Protein AF-A0A0U5C8Z4-F1 (afdb_monomer)

Nearest PDB structures (foldseek):
  5cl2-assembly1_B  TM=2.512E-01  e=1.944E+00  Bacillus subtilis subsp. subtilis str. 168
  3sgi-assembly1_A  TM=3.631E-01  e=8.696E+00  Mycobacterium tuberculosis
  5nqx-assembly1_C  TM=2.405E-01  e=6.233E+00  Neisseria meningitidis MC58
  5nqx-assembly3_B  TM=2.436E-01  e=9.192E+00  Neisseria meningitidis MC58

Secondary structure (DSSP, 8-state):
--HHHHHHHHHHHHHHT-----S---THHHHHHHHHHHHHTTS-----------PPP-----------------------PPP------------------EEEEEE-SSS-EEEEEESSSBPPPEEE-TT-EEEEE---BTTTBSEEEEEESSTTHHHHT---EEEEEEEETTEEEEEEE-TT--TTTTS-EEEES-SS-EEETTSSPPSS---EEEETTS-EEEEE-

pLDDT: mean 72.41, std 28.43, range [24.95, 98.94]

InterPro domains:
  IPR006771 Secreted thaumatin-like protein cetA-like [PF04681] (91-229)

Mean predicted aligned error: 16.63 Å

Structure (mmCIF, N/CA/C/O backbone):
data_AF-A0A0U5C8Z4-F1
#
_entry.id   AF-A0A0U5C8Z4-F1
#
loop_
_atom_site.group_PDB
_atom_site.id
_atom_site.type_symbol
_atom_site.label_atom_id
_atom_site.label_alt_id
_atom_site.label_comp_id
_atom_site.label_asym_id
_atom_site.label_entity_id
_atom_site.label_seq_id
_atom_site.pdbx_PDB_ins_code
_atom_site.Cartn_x
_atom_site.Cartn_y
_atom_site.Cartn_z
_atom_site.occupancy
_atom_site.B_iso_or_equiv
_atom_site.auth_seq_id
_atom_site.auth_comp_id
_atom_site.auth_asym_id
_atom_site.auth_atom_id
_atom_site.pdbx_PDB_model_num
ATOM 1 N N . MET A 1 1 ? -9.227 -23.757 8.056 1.00 37.00 1 MET A N 1
ATOM 2 C CA . MET A 1 1 ? -8.055 -24.468 7.491 1.00 37.00 1 MET A CA 1
ATOM 3 C C . MET A 1 1 ? -7.492 -23.840 6.201 1.00 37.00 1 MET A C 1
ATOM 5 O O . MET A 1 1 ? -6.442 -24.291 5.772 1.00 37.00 1 MET A O 1
ATOM 9 N N . ASN A 1 2 ? -8.112 -22.792 5.617 1.00 40.91 2 ASN A N 1
ATOM 10 C CA . ASN A 1 2 ? -7.642 -22.159 4.365 1.00 40.91 2 ASN A CA 1
ATOM 11 C C . ASN A 1 2 ? -6.844 -20.847 4.528 1.00 40.91 2 ASN A C 1
ATOM 13 O O . ASN A 1 2 ? -5.939 -20.639 3.732 1.00 40.91 2 ASN A O 1
ATOM 17 N N . LYS A 1 3 ? -7.071 -20.029 5.572 1.00 33.41 3 LYS A N 1
ATOM 18 C CA . LYS A 1 3 ? -6.307 -18.773 5.786 1.00 33.41 3 LYS A CA 1
ATOM 19 C C . LYS A 1 3 ? -4.790 -18.991 5.972 1.00 33.41 3 LYS A C 1
ATOM 21 O O . LYS A 1 3 ? -3.983 -18.145 5.615 1.00 33.41 3 LYS A O 1
ATOM 26 N N . TYR A 1 4 ? -4.385 -20.169 6.460 1.00 27.97 4 TYR A N 1
ATOM 27 C CA . TYR A 1 4 ? -2.970 -20.525 6.632 1.00 27.97 4 TYR A CA 1
ATOM 28 C C . TYR A 1 4 ? -2.229 -20.811 5.316 1.00 27.97 4 TYR A C 1
ATOM 30 O O . TYR A 1 4 ? -1.009 -20.728 5.309 1.00 27.97 4 TYR A O 1
ATOM 38 N N . LYS A 1 5 ? -2.919 -21.154 4.217 1.00 30.39 5 LYS A N 1
ATOM 39 C CA . LYS A 1 5 ? -2.253 -21.373 2.918 1.00 30.39 5 LYS A CA 1
ATOM 40 C C . LYS A 1 5 ? -1.864 -20.046 2.265 1.00 30.39 5 LYS A C 1
ATOM 42 O O . LYS A 1 5 ? -0.741 -19.913 1.807 1.00 30.39 5 LYS A O 1
ATOM 47 N N . GLU A 1 6 ? -2.748 -19.055 2.336 1.00 37.44 6 GLU A N 1
ATOM 48 C CA . GLU A 1 6 ? -2.507 -17.708 1.800 1.00 37.44 6 GLU A CA 1
ATOM 49 C C . GLU A 1 6 ? -1.408 -16.970 2.587 1.00 37.44 6 GLU A C 1
ATOM 51 O O . GLU A 1 6 ? -0.555 -16.312 1.999 1.00 37.44 6 GLU A O 1
ATOM 56 N N . ALA A 1 7 ? -1.348 -17.152 3.914 1.00 32.28 7 ALA A N 1
ATOM 57 C CA . ALA A 1 7 ? -0.282 -16.585 4.748 1.00 32.28 7 ALA A CA 1
ATOM 58 C C . ALA A 1 7 ? 1.109 -17.200 4.481 1.00 32.28 7 ALA A C 1
ATOM 60 O O . ALA A 1 7 ? 2.126 -16.523 4.651 1.00 32.28 7 ALA A O 1
ATOM 61 N N . VAL A 1 8 ? 1.166 -18.474 4.071 1.00 34.41 8 VAL A N 1
ATOM 62 C CA . VAL A 1 8 ? 2.418 -19.131 3.660 1.00 34.41 8 VAL A CA 1
ATOM 63 C C . VAL A 1 8 ? 2.880 -18.596 2.306 1.00 34.41 8 VAL A C 1
ATOM 65 O O . VAL A 1 8 ? 4.068 -18.336 2.169 1.00 34.41 8 VAL A O 1
ATOM 68 N N . ASP A 1 9 ? 1.973 -18.321 1.365 1.00 39.59 9 ASP A N 1
ATOM 69 C CA . ASP A 1 9 ? 2.339 -17.736 0.069 1.00 39.59 9 ASP A CA 1
ATOM 70 C C . ASP A 1 9 ? 2.966 -16.337 0.233 1.00 39.59 9 ASP A C 1
ATOM 72 O O . ASP A 1 9 ? 4.056 -16.103 -0.282 1.00 39.59 9 ASP A O 1
ATOM 76 N N . VAL A 1 10 ? 2.381 -15.441 1.040 1.00 42.03 10 VAL A N 1
ATOM 77 C CA . VAL A 1 10 ? 2.902 -14.067 1.252 1.00 42.03 10 VAL A CA 1
ATOM 78 C C . VAL A 1 10 ? 4.272 -14.046 1.959 1.00 42.03 10 VAL A C 1
ATOM 80 O O . VAL A 1 10 ? 5.122 -13.211 1.650 1.00 42.03 10 VAL A O 1
ATOM 83 N N . LEU A 1 11 ? 4.535 -14.975 2.889 1.00 37.88 11 LEU A N 1
ATOM 84 C CA . LEU A 1 11 ? 5.827 -15.076 3.592 1.00 37.88 11 LEU A CA 1
ATOM 85 C C . LEU A 1 11 ? 6.877 -15.921 2.839 1.00 37.88 11 LEU A C 1
ATOM 87 O O . LEU A 1 11 ? 8.079 -15.716 3.034 1.00 37.88 11 LEU A O 1
ATOM 91 N N . GLU A 1 12 ? 6.469 -16.858 1.976 1.00 40.69 12 GLU A N 1
ATOM 92 C CA . GLU A 1 12 ? 7.367 -17.610 1.082 1.00 40.69 12 GLU A CA 1
ATOM 93 C C . GLU A 1 12 ? 7.696 -16.845 -0.218 1.00 40.69 12 GLU A C 1
ATOM 95 O O . GLU A 1 12 ? 8.689 -17.175 -0.876 1.00 40.69 12 GLU A O 1
ATOM 100 N N . PHE A 1 13 ? 6.958 -15.773 -0.535 1.00 45.38 13 PHE A N 1
ATOM 101 C CA . PHE A 1 13 ? 7.142 -14.922 -1.721 1.00 45.38 13 PHE A CA 1
ATOM 102 C C . PHE A 1 13 ? 8.575 -14.373 -1.869 1.00 45.38 13 PHE A C 1
ATOM 104 O O . PHE A 1 13 ? 9.129 -14.350 -2.969 1.00 45.38 13 PHE A O 1
ATOM 111 N N . GLY A 1 14 ? 9.231 -14.021 -0.756 1.00 38.38 14 GLY A N 1
ATOM 112 C CA . GLY A 1 14 ? 10.628 -13.561 -0.747 1.00 38.38 14 GLY A CA 1
ATOM 113 C C . GLY A 1 14 ? 11.680 -14.667 -0.942 1.00 38.38 14 GLY A C 1
ATOM 114 O O . GLY A 1 14 ? 12.798 -14.396 -1.380 1.00 38.38 14 GLY A O 1
ATOM 115 N N . ARG A 1 15 ? 11.352 -15.937 -0.651 1.00 38.00 15 ARG A N 1
ATOM 116 C CA . ARG A 1 15 ? 12.313 -17.058 -0.744 1.00 38.00 15 ARG A CA 1
ATOM 117 C C . ARG A 1 15 ? 12.298 -17.772 -2.095 1.00 38.00 15 ARG A C 1
ATOM 119 O O . ARG A 1 15 ? 13.328 -18.327 -2.475 1.00 38.00 15 ARG A O 1
ATOM 126 N N . TYR A 1 16 ? 11.176 -17.775 -2.817 1.00 36.28 16 TYR A N 1
ATOM 127 C CA . TYR A 1 16 ? 11.031 -18.572 -4.047 1.00 36.28 16 TYR A CA 1
ATOM 128 C C . TYR A 1 16 ? 11.826 -18.048 -5.253 1.00 36.28 16 TYR A C 1
ATOM 130 O O . TYR A 1 16 ? 12.200 -18.844 -6.112 1.00 36.28 16 TYR A O 1
ATOM 138 N N . TRP A 1 17 ? 12.165 -16.756 -5.300 1.00 43.00 17 TRP A N 1
ATOM 139 C CA . TRP A 1 17 ? 12.838 -16.146 -6.461 1.00 43.00 17 TRP A CA 1
ATOM 140 C C . TRP A 1 17 ? 14.346 -15.921 -6.289 1.00 43.00 17 TRP A C 1
ATOM 142 O O . TRP A 1 17 ? 15.030 -15.560 -7.241 1.00 43.00 17 TRP A O 1
ATOM 152 N N . ASN A 1 18 ? 14.905 -16.197 -5.107 1.00 37.44 18 ASN A N 1
ATOM 153 C CA . ASN A 1 18 ? 16.329 -15.990 -4.809 1.00 37.44 18 ASN A CA 1
ATOM 154 C C . ASN A 1 18 ? 17.228 -17.184 -5.218 1.00 37.44 18 ASN A C 1
ATOM 156 O O . ASN A 1 18 ? 18.332 -17.339 -4.694 1.00 37.44 18 ASN A O 1
ATOM 160 N N . ARG A 1 19 ? 16.780 -18.063 -6.133 1.00 32.06 19 ARG A N 1
ATOM 161 C CA . ARG A 1 19 ? 17.621 -19.142 -6.684 1.00 32.06 19 ARG A CA 1
ATOM 162 C C . ARG A 1 19 ? 18.274 -18.703 -7.999 1.00 32.06 19 ARG A C 1
ATOM 164 O O . ARG A 1 19 ? 17.571 -18.561 -8.997 1.00 32.06 19 ARG A O 1
ATOM 171 N N . PRO A 1 20 ? 19.609 -18.562 -8.053 1.00 35.06 20 PRO A N 1
ATOM 172 C CA . PRO A 1 20 ? 20.303 -18.350 -9.308 1.00 35.06 20 PRO A CA 1
ATOM 173 C C . PRO A 1 20 ? 20.435 -19.699 -10.024 1.00 35.06 20 PRO A C 1
ATOM 175 O O . PRO A 1 20 ? 21.220 -20.550 -9.611 1.00 35.06 20 PRO A O 1
ATOM 178 N N . SER A 1 21 ? 19.703 -19.915 -11.116 1.00 32.69 21 SER A N 1
ATOM 179 C CA . SER A 1 21 ? 20.100 -20.945 -12.080 1.00 32.69 21 SER A CA 1
ATOM 180 C C . SER A 1 21 ? 19.605 -20.643 -13.484 1.00 32.69 21 SER A C 1
ATOM 182 O O . SER A 1 21 ? 18.408 -20.618 -13.760 1.00 32.69 21 SER A O 1
ATOM 184 N N . LYS A 1 22 ? 20.595 -20.472 -14.359 1.00 30.14 22 LYS A N 1
ATOM 185 C CA . LYS A 1 22 ? 20.536 -20.512 -15.815 1.00 30.14 22 LYS A CA 1
ATOM 186 C C . LYS A 1 22 ? 19.662 -21.677 -16.292 1.00 30.14 22 LYS A C 1
ATOM 188 O O . LYS A 1 22 ? 20.159 -22.788 -16.367 1.00 30.14 22 LYS A O 1
ATOM 193 N N . THR A 1 23 ? 18.405 -21.415 -16.618 1.00 28.45 23 THR A N 1
ATOM 194 C CA . THR A 1 23 ? 17.586 -22.140 -17.605 1.00 28.45 23 THR A CA 1
ATOM 195 C C . THR A 1 23 ? 16.250 -21.417 -17.685 1.00 28.45 23 THR A C 1
ATOM 197 O O . THR A 1 23 ? 15.685 -21.053 -16.661 1.00 28.45 23 THR A O 1
ATOM 200 N N . SER A 1 24 ? 15.749 -21.183 -18.895 1.00 33.53 24 SER A N 1
ATOM 201 C CA . SER A 1 24 ? 14.392 -20.678 -19.116 1.00 33.53 24 SER A CA 1
ATOM 202 C C . SER A 1 24 ? 13.387 -21.596 -18.406 1.00 33.53 24 SER A C 1
ATOM 204 O O . SER A 1 24 ? 13.356 -22.796 -18.682 1.00 33.53 24 SER A O 1
ATOM 206 N N . PHE A 1 25 ? 12.602 -21.071 -17.461 1.00 28.31 25 PHE A N 1
ATOM 207 C CA . PHE A 1 25 ? 11.603 -21.858 -16.736 1.00 28.31 25 PHE A CA 1
ATOM 208 C C . PHE A 1 25 ? 10.197 -21.501 -17.220 1.00 28.31 25 PHE A C 1
ATOM 210 O O . PHE A 1 25 ? 9.641 -20.459 -16.890 1.00 28.31 25 PHE A O 1
ATOM 217 N N . SER A 1 26 ? 9.636 -22.409 -18.021 1.00 28.33 26 SER A N 1
ATOM 218 C CA . SER A 1 26 ? 8.230 -22.428 -18.424 1.00 28.33 26 SER A CA 1
ATOM 219 C C . SER A 1 26 ? 7.316 -22.773 -17.238 1.00 28.33 26 SER A C 1
ATOM 221 O O . SER A 1 26 ? 7.664 -23.588 -16.376 1.00 28.33 26 SER A O 1
ATOM 223 N N . VAL A 1 27 ? 6.120 -22.177 -17.251 1.00 36.78 27 VAL A N 1
ATOM 224 C CA . VAL A 1 27 ? 5.010 -22.240 -16.276 1.00 36.78 27 VAL A CA 1
ATOM 225 C C . VAL A 1 27 ? 4.640 -23.671 -15.825 1.00 36.78 27 VAL A C 1
ATOM 227 O O . VAL A 1 27 ? 4.055 -23.858 -14.760 1.00 36.78 27 VAL A O 1
ATOM 230 N N . GLY A 1 28 ? 5.044 -24.712 -16.562 1.00 24.95 28 GLY A N 1
ATOM 231 C CA . GLY A 1 28 ? 4.789 -26.118 -16.219 1.00 24.95 28 GLY A CA 1
ATOM 232 C C . GLY A 1 28 ? 5.517 -26.659 -14.976 1.00 24.95 28 GLY A C 1
ATOM 233 O O . GLY A 1 28 ? 5.057 -27.630 -14.376 1.00 24.95 28 GLY A O 1
ATOM 234 N N . ASN A 1 29 ? 6.620 -26.045 -14.535 1.00 32.06 29 ASN A N 1
ATOM 235 C CA . ASN A 1 29 ? 7.442 -26.611 -13.452 1.00 32.06 29 ASN A CA 1
ATOM 236 C C . ASN A 1 29 ? 6.916 -26.342 -12.028 1.00 32.06 29 ASN A C 1
ATOM 238 O O . ASN A 1 29 ? 7.302 -27.042 -11.093 1.00 32.06 29 ASN A O 1
ATOM 242 N N . ILE A 1 30 ? 5.985 -25.398 -11.860 1.00 40.81 30 ILE A N 1
ATOM 243 C CA . ILE A 1 30 ? 5.364 -25.092 -10.559 1.00 40.81 30 ILE A CA 1
ATOM 244 C C . ILE A 1 30 ? 4.327 -26.167 -10.179 1.00 40.81 30 ILE A C 1
ATOM 246 O O . ILE A 1 30 ? 4.247 -26.582 -9.021 1.00 40.81 30 ILE A O 1
ATOM 250 N N . TYR A 1 31 ? 3.597 -26.708 -11.161 1.00 32.09 31 TYR A N 1
ATOM 251 C CA . TYR A 1 31 ? 2.574 -27.737 -10.930 1.00 32.09 31 TYR A CA 1
ATOM 252 C C . TYR A 1 31 ? 3.162 -29.075 -10.447 1.00 32.09 31 TYR A C 1
ATOM 254 O O . TYR A 1 31 ? 2.632 -29.688 -9.518 1.00 32.09 31 TYR A O 1
ATOM 262 N N . ASN A 1 32 ? 4.295 -29.507 -11.011 1.00 29.94 32 ASN A N 1
ATOM 263 C CA . ASN A 1 32 ? 4.920 -30.788 -10.654 1.00 29.94 32 ASN A CA 1
ATOM 264 C C . ASN A 1 32 ? 5.521 -30.801 -9.236 1.00 29.94 32 ASN A C 1
ATOM 266 O O . ASN A 1 32 ? 5.587 -31.855 -8.598 1.00 29.94 32 ASN A O 1
ATOM 270 N N . TYR A 1 33 ? 5.918 -29.642 -8.704 1.00 34.94 33 TYR A N 1
ATOM 271 C CA . TYR A 1 33 ? 6.448 -29.542 -7.342 1.00 34.94 33 TYR A CA 1
ATOM 272 C C . TYR A 1 33 ? 5.337 -29.601 -6.280 1.00 34.94 33 TYR A C 1
ATOM 274 O O . TYR A 1 33 ? 5.461 -30.314 -5.281 1.00 34.94 33 TYR A O 1
ATOM 282 N N . LEU A 1 34 ? 4.205 -28.934 -6.533 1.00 37.06 34 LEU A N 1
ATOM 283 C CA . LEU A 1 34 ? 3.038 -28.957 -5.644 1.00 37.06 34 LEU A CA 1
ATOM 284 C C . LEU A 1 34 ? 2.380 -30.346 -5.582 1.00 37.06 34 LEU A C 1
ATOM 286 O O . LEU A 1 34 ? 1.913 -30.759 -4.517 1.00 37.06 34 LEU A O 1
ATOM 290 N N . HIS A 1 35 ? 2.399 -31.099 -6.686 1.00 34.34 35 HIS A N 1
ATOM 291 C CA . HIS A 1 35 ? 1.836 -32.450 -6.724 1.00 34.34 35 HIS A CA 1
ATOM 292 C C . HIS A 1 35 ? 2.690 -33.473 -5.951 1.00 34.34 35 HIS A C 1
ATOM 294 O O . HIS A 1 35 ? 2.151 -34.273 -5.187 1.00 34.34 35 HIS A O 1
ATOM 300 N N . ASN A 1 36 ? 4.023 -33.395 -6.042 1.00 35.19 36 ASN A N 1
ATOM 301 C CA . ASN A 1 36 ? 4.917 -34.320 -5.331 1.00 35.19 36 ASN A CA 1
ATOM 302 C C . ASN A 1 36 ? 4.941 -34.107 -3.806 1.00 35.19 36 ASN A C 1
ATOM 304 O O . ASN A 1 36 ? 5.070 -35.071 -3.048 1.00 35.19 36 ASN A O 1
ATOM 308 N N . LYS A 1 37 ? 4.736 -32.874 -3.321 1.00 37.50 37 LYS A N 1
ATOM 309 C CA . LYS A 1 37 ? 4.666 -32.591 -1.873 1.00 37.50 37 LYS A CA 1
ATOM 310 C C . LYS A 1 37 ? 3.383 -33.141 -1.225 1.00 37.50 37 LYS A C 1
ATOM 312 O O . LYS A 1 37 ? 3.396 -33.525 -0.055 1.00 37.50 37 LYS A O 1
ATOM 317 N N . HIS A 1 38 ? 2.295 -33.254 -1.994 1.00 37.00 38 HIS A N 1
ATOM 318 C CA . HIS A 1 38 ? 1.030 -33.849 -1.545 1.00 37.00 38 HIS A CA 1
ATOM 319 C C . HIS A 1 38 ? 1.127 -35.367 -1.291 1.00 37.00 38 HIS A C 1
ATOM 321 O O . HIS A 1 38 ? 0.369 -35.896 -0.474 1.00 37.00 38 HIS A O 1
ATOM 327 N N . SER A 1 39 ? 2.077 -36.052 -1.936 1.00 38.59 39 SER A N 1
ATOM 328 C CA . SER A 1 39 ? 2.361 -37.479 -1.724 1.00 38.59 39 SER A CA 1
ATOM 329 C C . SER A 1 39 ? 3.245 -37.734 -0.498 1.00 38.59 39 SER A C 1
ATOM 331 O O . SER A 1 39 ? 3.034 -38.719 0.205 1.00 38.59 39 SER A O 1
ATOM 333 N N . ALA A 1 40 ? 4.169 -36.822 -0.174 1.00 37.56 40 ALA A N 1
ATOM 334 C CA . ALA A 1 40 ? 5.036 -36.940 1.004 1.00 37.56 40 ALA A CA 1
ATOM 335 C C . ALA A 1 40 ? 4.290 -36.675 2.330 1.00 37.56 40 ALA A C 1
ATOM 337 O O . ALA A 1 40 ? 4.527 -37.348 3.328 1.00 37.56 40 ALA A O 1
ATOM 338 N N . LEU A 1 41 ? 3.311 -35.762 2.334 1.00 37.97 41 LEU A N 1
ATOM 339 C CA . LEU A 1 41 ? 2.530 -35.416 3.534 1.00 37.97 41 LEU A CA 1
ATOM 340 C C . LEU A 1 41 ? 1.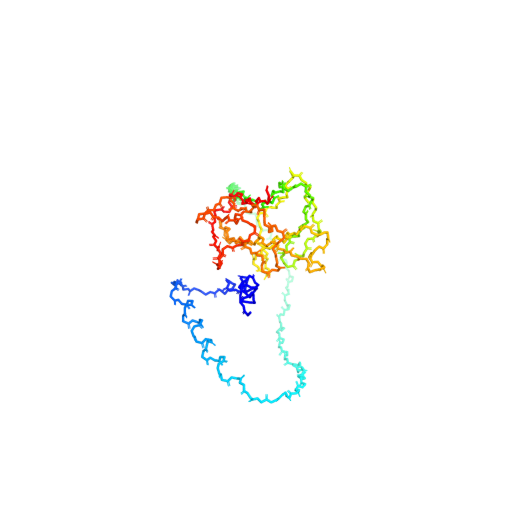494 -36.477 3.953 1.00 37.97 41 LEU A C 1
ATOM 342 O O . LEU A 1 41 ? 0.869 -36.339 5.004 1.00 37.97 41 LEU A O 1
ATOM 346 N N . LYS A 1 42 ? 1.299 -37.542 3.163 1.00 39.09 42 LYS A N 1
ATOM 347 C CA . LYS A 1 42 ? 0.435 -38.674 3.540 1.00 39.09 42 LYS A CA 1
ATOM 348 C C . LYS A 1 42 ? 1.161 -39.781 4.314 1.00 39.09 42 LYS A C 1
ATOM 350 O O . LYS A 1 42 ? 0.472 -40.648 4.841 1.00 39.09 42 LYS A O 1
ATOM 355 N N . GLN A 1 43 ? 2.494 -39.768 4.409 1.00 38.25 43 GLN A N 1
ATOM 356 C CA . GLN A 1 43 ? 3.248 -40.866 5.035 1.00 38.25 43 GLN A CA 1
ATOM 357 C C . GLN A 1 43 ? 3.783 -40.595 6.446 1.00 38.25 43 GLN A C 1
ATOM 359 O O . GLN A 1 43 ? 4.256 -41.528 7.084 1.00 38.25 43 GLN A O 1
ATOM 364 N N . GLU A 1 44 ? 3.653 -39.388 6.995 1.00 37.31 44 GLU A N 1
ATOM 365 C CA . GLU A 1 44 ? 4.262 -39.071 8.295 1.00 37.31 44 GLU A CA 1
ATOM 366 C C . GLU A 1 44 ? 3.214 -38.833 9.392 1.00 37.31 44 GLU A C 1
ATOM 368 O O . GLU A 1 44 ? 3.025 -37.740 9.920 1.00 37.31 44 GLU A O 1
ATOM 373 N N . LYS A 1 45 ? 2.493 -39.900 9.745 1.00 39.69 45 LYS A N 1
ATOM 374 C CA . LYS A 1 45 ? 1.807 -40.018 11.037 1.00 39.69 45 LYS A CA 1
ATOM 375 C C . LYS A 1 45 ? 2.103 -41.391 11.619 1.00 39.69 45 LYS A C 1
ATOM 377 O O . LYS A 1 45 ? 1.315 -42.296 11.400 1.00 39.69 45 LYS A O 1
ATOM 382 N N . THR A 1 46 ? 3.225 -41.497 12.335 1.00 37.19 46 THR A N 1
ATOM 383 C CA . THR A 1 46 ? 3.459 -42.325 13.542 1.00 37.19 46 THR A CA 1
ATOM 384 C C . THR A 1 46 ? 4.965 -42.431 13.792 1.00 37.19 46 THR A C 1
ATOM 386 O O . THR A 1 46 ? 5.613 -43.191 13.090 1.00 37.19 46 THR A O 1
ATOM 389 N N . THR A 1 47 ? 5.516 -41.692 14.766 1.00 33.16 47 THR A N 1
ATOM 390 C CA . THR A 1 47 ? 6.422 -42.184 15.840 1.00 33.16 47 THR A CA 1
ATOM 391 C C . THR A 1 47 ? 6.956 -41.017 16.693 1.00 33.16 47 THR A C 1
ATOM 393 O O . THR A 1 47 ? 7.001 -39.890 16.202 1.00 33.16 47 THR A O 1
ATOM 396 N N . PRO A 1 48 ? 7.292 -41.241 17.982 1.00 31.72 48 PRO A N 1
ATOM 397 C CA . PRO A 1 48 ? 7.479 -40.176 18.960 1.00 31.72 48 PRO A CA 1
ATOM 398 C C . PRO A 1 48 ? 8.907 -39.611 19.028 1.00 31.72 48 PRO A C 1
ATOM 400 O O . PRO A 1 48 ? 9.894 -40.248 18.678 1.00 31.72 48 PRO A O 1
ATOM 403 N N . PHE A 1 49 ? 8.946 -38.390 19.558 1.00 34.16 49 PHE A N 1
ATOM 404 C CA . PHE A 1 49 ? 10.072 -37.510 19.860 1.00 34.16 49 PHE A CA 1
ATOM 405 C C . PHE A 1 49 ? 11.280 -38.204 20.523 1.00 34.16 49 PHE A C 1
ATOM 407 O O . PHE A 1 49 ? 11.157 -38.771 21.609 1.00 34.16 49 PHE A O 1
ATOM 414 N N . GLN A 1 50 ? 12.469 -38.051 19.927 1.00 29.81 50 GLN A N 1
ATOM 415 C CA . GLN A 1 50 ? 13.758 -38.232 20.602 1.00 29.81 50 GLN A CA 1
ATOM 416 C C . GLN A 1 50 ? 14.630 -36.984 20.420 1.00 29.81 50 GLN A C 1
ATOM 418 O O . GLN A 1 50 ? 14.977 -36.579 19.312 1.00 29.81 50 GLN A O 1
ATOM 423 N N . SER A 1 51 ? 14.969 -36.375 21.555 1.00 38.75 51 SER A N 1
ATOM 424 C CA . SER A 1 51 ? 15.923 -35.279 21.686 1.00 38.75 51 SER A CA 1
ATOM 425 C C . SER A 1 51 ? 17.337 -35.801 21.451 1.00 38.75 51 SER A C 1
ATOM 427 O O . SER A 1 51 ? 17.801 -36.668 22.191 1.00 38.75 51 SER A O 1
ATOM 429 N N . THR A 1 52 ? 18.035 -35.253 20.456 1.00 33.75 52 THR A N 1
ATOM 430 C CA . THR A 1 52 ? 19.468 -35.506 20.269 1.00 33.75 52 THR A CA 1
ATOM 431 C C . THR A 1 52 ? 20.218 -34.179 20.307 1.00 33.75 52 THR A C 1
ATOM 433 O O . THR A 1 52 ? 20.031 -33.312 19.455 1.00 33.75 52 THR A O 1
ATOM 436 N N . LYS A 1 53 ? 21.054 -34.020 21.339 1.00 36.41 53 LYS A N 1
ATOM 437 C CA . LYS A 1 53 ? 22.041 -32.943 21.483 1.00 36.41 53 LYS A CA 1
ATOM 438 C C . LYS A 1 53 ? 22.983 -32.951 20.277 1.00 36.41 53 LYS A C 1
ATOM 440 O O . LYS A 1 53 ? 23.603 -33.974 20.004 1.00 36.41 53 LYS A O 1
ATOM 445 N N . MET A 1 54 ? 23.153 -31.810 19.616 1.00 29.98 54 MET A N 1
ATOM 446 C CA . MET A 1 54 ? 24.224 -31.630 18.635 1.00 29.98 54 MET A CA 1
ATOM 447 C C . MET A 1 54 ? 25.420 -30.945 19.297 1.00 29.98 54 MET A C 1
ATOM 449 O O . MET A 1 54 ? 25.352 -29.785 19.697 1.00 29.98 54 MET A O 1
ATOM 453 N N . HIS A 1 55 ? 26.508 -31.701 19.429 1.00 32.16 55 HIS A N 1
ATOM 454 C CA . HIS A 1 55 ? 27.839 -31.198 19.746 1.00 32.16 55 HIS A CA 1
ATOM 455 C C . HIS A 1 55 ? 28.451 -30.563 18.488 1.00 32.16 55 HIS A C 1
ATOM 457 O O . HIS A 1 55 ? 28.528 -31.208 17.444 1.00 32.16 55 HIS A O 1
ATOM 463 N N . PHE A 1 56 ? 28.897 -29.310 18.594 1.00 32.28 56 PHE A N 1
ATOM 464 C CA . PHE A 1 56 ? 29.690 -28.638 17.564 1.00 32.28 56 PHE A CA 1
ATOM 465 C C . PHE A 1 56 ? 31.148 -29.096 17.662 1.00 32.28 56 PHE A C 1
ATOM 467 O O . PHE A 1 56 ? 31.787 -28.897 18.693 1.00 32.28 56 PHE A O 1
ATOM 474 N N . ASN A 1 57 ? 31.669 -29.691 16.588 1.00 30.44 57 ASN A N 1
ATOM 475 C CA . ASN A 1 57 ? 33.085 -30.017 16.444 1.00 30.44 57 ASN A CA 1
ATOM 476 C C . ASN A 1 57 ? 33.740 -28.975 15.526 1.00 30.44 57 ASN A C 1
ATOM 478 O O . ASN A 1 57 ? 33.360 -28.828 14.365 1.00 30.44 57 ASN A O 1
ATOM 482 N N . LEU A 1 58 ? 34.696 -28.233 16.082 1.00 36.31 58 LEU A N 1
ATOM 483 C CA . LEU A 1 58 ? 35.568 -27.282 15.399 1.00 36.31 58 LEU A CA 1
ATOM 484 C C . LEU A 1 58 ? 36.885 -27.988 15.085 1.00 36.31 58 LEU A C 1
ATOM 486 O O . LEU A 1 58 ? 37.602 -28.304 16.025 1.00 36.31 58 LEU A O 1
ATOM 490 N N . THR A 1 59 ? 37.213 -28.162 13.805 1.00 35.88 59 THR A N 1
ATOM 491 C CA . THR A 1 59 ? 38.591 -28.204 13.277 1.00 35.88 59 THR A CA 1
ATOM 492 C C . THR A 1 59 ? 38.556 -28.318 11.752 1.00 35.88 59 THR A C 1
ATOM 494 O O . THR A 1 59 ? 38.002 -29.264 11.203 1.00 35.88 59 THR A O 1
ATOM 497 N N . ASN A 1 60 ? 39.167 -27.359 11.052 1.00 35.62 60 ASN A N 1
ATOM 498 C CA . ASN A 1 60 ? 40.353 -27.646 10.241 1.00 35.62 60 ASN A CA 1
ATOM 499 C C . ASN A 1 60 ? 40.992 -26.358 9.703 1.00 35.62 60 ASN A C 1
ATOM 501 O O . ASN A 1 60 ? 40.362 -25.531 9.048 1.00 35.62 60 ASN A O 1
ATOM 505 N N . PHE A 1 61 ? 42.277 -26.240 10.028 1.00 36.84 61 PHE A N 1
ATOM 506 C CA . PHE A 1 61 ? 43.268 -25.321 9.491 1.00 36.84 61 PHE A CA 1
ATOM 507 C C . PHE A 1 61 ? 43.608 -25.672 8.038 1.00 36.84 61 PHE A C 1
ATOM 509 O O . PHE A 1 61 ? 43.715 -26.853 7.717 1.00 36.84 61 PHE A O 1
ATOM 516 N N . LEU A 1 62 ? 43.957 -24.669 7.226 1.00 40.25 62 LEU A N 1
ATOM 517 C CA . LEU A 1 62 ? 45.161 -24.763 6.396 1.00 40.25 62 LEU A CA 1
ATOM 518 C C . LEU A 1 62 ? 45.709 -23.373 6.042 1.00 40.25 62 LEU A C 1
ATOM 520 O O . LEU A 1 62 ? 45.045 -22.529 5.450 1.00 40.25 62 LEU A O 1
ATOM 524 N N . THR A 1 63 ? 46.946 -23.169 6.478 1.00 40.25 63 THR A N 1
ATOM 525 C CA . THR A 1 63 ? 47.849 -22.037 6.267 1.00 40.25 63 THR A CA 1
ATOM 526 C C . THR A 1 63 ? 48.461 -22.053 4.870 1.00 40.25 63 THR A C 1
ATOM 528 O O . THR A 1 63 ? 48.884 -23.114 4.414 1.00 40.25 63 THR A O 1
ATOM 531 N N . ILE A 1 64 ? 48.650 -20.880 4.258 1.00 41.44 64 ILE A N 1
ATOM 532 C CA . ILE A 1 64 ? 49.675 -20.679 3.223 1.00 41.44 64 ILE A CA 1
ATOM 533 C C . ILE A 1 64 ? 50.464 -19.411 3.567 1.00 41.44 64 ILE A C 1
ATOM 535 O O . ILE A 1 64 ? 49.936 -18.303 3.577 1.00 41.44 64 ILE A O 1
ATOM 539 N N . THR A 1 65 ? 51.741 -19.616 3.876 1.00 40.97 65 THR A N 1
ATOM 540 C CA . THR A 1 65 ? 52.794 -18.619 4.101 1.00 40.97 65 THR A CA 1
ATOM 541 C C . THR A 1 65 ? 53.773 -18.654 2.935 1.00 40.97 65 THR A C 1
ATOM 543 O O . THR A 1 65 ? 54.252 -19.740 2.624 1.00 40.97 65 THR A O 1
ATOM 546 N N . SER A 1 66 ? 54.135 -17.491 2.383 1.00 42.31 66 SER A N 1
ATOM 547 C CA . SER A 1 66 ? 55.426 -17.184 1.720 1.00 42.31 66 SER A CA 1
ATOM 548 C C . SER A 1 66 ? 55.274 -15.878 0.925 1.00 42.31 66 SER A C 1
ATOM 550 O O . SER A 1 66 ? 54.247 -15.709 0.283 1.00 42.31 66 SER A O 1
ATOM 552 N N . ALA A 1 67 ? 56.209 -14.937 0.818 1.00 42.88 67 ALA A N 1
ATOM 553 C CA . ALA A 1 67 ? 57.495 -14.660 1.449 1.00 42.88 67 ALA A CA 1
ATOM 554 C C . ALA A 1 67 ? 57.871 -13.212 1.046 1.00 42.88 67 ALA A C 1
ATOM 556 O O . ALA A 1 67 ? 57.473 -12.739 -0.018 1.00 42.88 67 ALA A O 1
ATOM 557 N N . LEU A 1 68 ? 58.633 -12.518 1.893 1.00 46.97 68 LEU A N 1
ATOM 558 C CA . LEU A 1 68 ? 59.258 -11.223 1.604 1.00 46.97 68 LEU A CA 1
ATOM 559 C C . LEU A 1 68 ? 60.479 -11.405 0.692 1.00 46.97 68 LEU A C 1
ATOM 561 O O . LEU A 1 68 ? 61.308 -12.273 0.956 1.00 46.97 68 LEU A O 1
ATOM 565 N N . ALA A 1 69 ? 60.652 -10.517 -0.288 1.00 45.19 69 ALA A N 1
ATOM 566 C CA . ALA A 1 69 ? 61.964 -10.191 -0.839 1.00 45.19 69 ALA A CA 1
ATOM 567 C C . ALA A 1 69 ? 61.965 -8.756 -1.387 1.00 45.19 69 ALA A C 1
ATOM 569 O O . ALA A 1 69 ? 61.246 -8.436 -2.331 1.00 45.19 69 ALA A O 1
ATOM 570 N N . ALA A 1 70 ? 62.792 -7.903 -0.789 1.00 46.78 70 ALA A N 1
ATOM 571 C CA . ALA A 1 70 ? 63.261 -6.653 -1.374 1.00 46.78 70 ALA A CA 1
ATOM 572 C C . ALA A 1 70 ? 64.740 -6.822 -1.747 1.00 46.78 70 ALA A C 1
ATOM 574 O O . ALA A 1 70 ? 65.461 -7.544 -1.052 1.00 46.78 70 ALA A O 1
ATOM 575 N N . PRO A 1 71 ? 65.217 -6.100 -2.769 1.00 55.41 71 PRO A N 1
ATOM 576 C CA . PRO A 1 71 ? 66.572 -5.572 -2.714 1.00 55.41 71 PRO A CA 1
ATOM 577 C C . PRO A 1 71 ? 66.645 -4.078 -3.055 1.00 55.41 71 PRO A C 1
ATOM 579 O O . PRO A 1 71 ? 65.925 -3.547 -3.898 1.00 55.41 71 PRO A O 1
ATOM 582 N N . PHE A 1 72 ? 67.576 -3.420 -2.369 1.00 41.69 72 PHE A N 1
ATOM 583 C CA . PHE A 1 72 ? 68.088 -2.084 -2.646 1.00 41.69 72 PHE A CA 1
ATOM 584 C C . PHE A 1 72 ? 68.992 -2.078 -3.892 1.00 41.69 72 PHE A C 1
ATOM 586 O O . PHE A 1 72 ? 69.738 -3.031 -4.100 1.00 41.69 72 PHE A O 1
ATOM 593 N N . GLY A 1 73 ? 69.055 -0.939 -4.599 1.00 36.91 73 GLY A N 1
ATOM 594 C CA . GLY A 1 73 ? 70.338 -0.435 -5.109 1.00 36.91 73 GLY A CA 1
ATOM 595 C C . GLY A 1 73 ? 70.395 0.177 -6.520 1.00 36.91 73 GLY A C 1
ATOM 596 O O . GLY A 1 73 ? 70.467 -0.548 -7.496 1.00 36.91 73 GLY A O 1
ATOM 597 N N . ILE A 1 74 ? 70.515 1.515 -6.551 1.00 39.31 74 ILE A N 1
ATOM 598 C CA . ILE A 1 74 ? 71.424 2.359 -7.370 1.00 39.31 74 ILE A CA 1
ATOM 599 C C . ILE A 1 74 ? 71.320 2.326 -8.915 1.00 39.31 74 ILE A C 1
ATOM 601 O O . ILE A 1 74 ? 71.678 1.350 -9.558 1.00 39.31 74 ILE A O 1
ATOM 605 N N . GLY A 1 75 ? 71.101 3.515 -9.508 1.00 35.53 75 GLY A N 1
ATOM 606 C CA . GLY A 1 75 ? 71.979 3.985 -10.594 1.00 35.53 75 GLY A CA 1
ATOM 607 C C . GLY A 1 75 ? 71.353 4.501 -11.899 1.00 35.53 75 GLY A C 1
ATOM 608 O O . GLY A 1 75 ? 70.814 3.738 -12.683 1.00 35.53 75 GLY A O 1
ATOM 609 N N . ALA A 1 76 ? 71.633 5.784 -12.164 1.00 39.25 76 ALA A N 1
ATOM 610 C CA . ALA A 1 76 ? 71.862 6.422 -13.470 1.00 39.25 76 ALA A CA 1
ATOM 611 C C . ALA A 1 76 ? 70.681 6.801 -14.397 1.00 39.25 76 ALA A C 1
ATOM 613 O O . ALA A 1 76 ? 70.077 5.995 -15.093 1.00 39.25 76 ALA A O 1
ATOM 614 N N . ASN A 1 77 ? 70.486 8.125 -14.466 1.00 45.97 77 ASN A N 1
ATOM 615 C CA . ASN A 1 77 ? 70.237 8.954 -15.651 1.00 45.97 77 ASN A CA 1
ATOM 616 C C . ASN A 1 77 ? 70.110 8.237 -17.007 1.00 45.97 77 ASN A C 1
ATOM 618 O O . ASN A 1 77 ? 71.102 7.761 -17.552 1.00 45.97 77 ASN A O 1
ATOM 622 N N . ASN A 1 78 ? 68.952 8.408 -17.651 1.00 43.31 78 ASN A N 1
ATOM 623 C CA . ASN A 1 78 ? 68.912 8.666 -19.086 1.00 43.31 78 ASN A CA 1
ATOM 624 C C . ASN A 1 78 ? 67.742 9.587 -19.447 1.00 43.31 78 ASN A C 1
ATOM 626 O O . ASN A 1 78 ? 66.577 9.307 -19.173 1.00 43.31 78 ASN A O 1
ATOM 630 N N . ARG A 1 79 ? 68.088 10.721 -20.063 1.00 47.78 79 ARG A N 1
ATOM 631 C CA . ARG A 1 79 ? 67.155 11.657 -20.686 1.00 47.78 79 ARG A CA 1
ATOM 632 C C . ARG A 1 79 ? 66.575 10.990 -21.921 1.00 47.78 79 ARG A C 1
ATOM 634 O O . ARG A 1 79 ? 67.299 10.884 -22.900 1.00 47.78 79 ARG A O 1
ATOM 641 N N . HIS A 1 80 ? 65.287 10.687 -21.938 1.00 43.16 80 HIS A N 1
ATOM 642 C CA . HIS A 1 80 ? 64.510 10.632 -23.174 1.00 43.16 80 HIS A CA 1
ATOM 643 C C . HIS A 1 80 ? 63.174 11.317 -22.909 1.00 43.16 80 HIS A C 1
ATOM 645 O O . HIS A 1 80 ? 62.488 10.996 -21.947 1.00 43.16 80 HIS A O 1
ATOM 651 N N . HIS A 1 81 ? 62.863 12.321 -23.727 1.00 54.28 81 HIS A N 1
ATOM 652 C CA . HIS A 1 81 ? 61.565 12.980 -23.760 1.00 54.28 81 HIS A CA 1
ATOM 653 C C . HIS A 1 81 ? 60.577 12.044 -24.470 1.00 54.28 81 HIS A C 1
ATOM 655 O O . HIS A 1 81 ? 60.763 11.816 -25.667 1.00 54.28 81 HIS A O 1
ATOM 661 N N . PRO A 1 82 ? 59.518 11.535 -23.819 1.00 47.56 82 PRO A N 1
ATOM 662 C CA . PRO A 1 82 ? 58.340 11.101 -24.540 1.00 47.56 82 PRO A CA 1
ATOM 663 C C . PRO A 1 82 ? 57.410 12.304 -24.726 1.00 47.56 82 PRO A C 1
ATOM 665 O O . PRO A 1 82 ? 57.162 13.087 -23.807 1.00 47.56 82 PRO A O 1
ATOM 668 N N . ALA A 1 83 ? 56.933 12.467 -25.956 1.00 48.88 83 ALA A N 1
ATOM 669 C CA . ALA A 1 83 ? 55.945 13.462 -26.330 1.00 48.88 83 ALA A CA 1
ATOM 670 C C . ALA A 1 83 ? 54.737 13.427 -25.379 1.00 48.88 83 ALA A C 1
ATOM 672 O O . ALA A 1 83 ? 54.243 12.362 -25.008 1.00 48.88 83 ALA A O 1
ATOM 673 N N . LYS A 1 84 ? 54.268 14.619 -25.000 1.00 47.16 84 LYS A N 1
ATOM 674 C CA . LYS A 1 84 ? 53.068 14.853 -24.198 1.00 47.16 84 LYS A CA 1
ATOM 675 C C . LYS A 1 84 ? 51.858 14.311 -24.965 1.00 47.16 84 LYS A C 1
ATOM 677 O O . LYS A 1 84 ? 51.311 14.994 -25.824 1.00 47.16 84 LYS A O 1
ATOM 682 N N . MET A 1 85 ? 51.488 13.063 -24.697 1.00 47.16 85 MET A N 1
ATOM 683 C CA . MET A 1 85 ? 50.274 12.465 -25.232 1.00 47.16 85 MET A CA 1
ATOM 684 C C . MET A 1 85 ? 49.108 13.084 -24.469 1.00 47.16 85 MET A C 1
ATOM 686 O O . MET A 1 85 ? 48.950 12.870 -23.270 1.00 47.16 85 MET A O 1
ATOM 690 N N . THR A 1 86 ? 48.364 13.950 -25.147 1.00 50.59 86 THR A N 1
ATOM 691 C CA . THR A 1 86 ? 47.147 14.565 -24.629 1.00 50.59 86 THR A CA 1
ATOM 692 C C . THR A 1 86 ? 46.177 13.449 -24.250 1.00 50.59 86 THR A C 1
ATOM 694 O O . THR A 1 86 ? 45.668 12.745 -25.118 1.00 50.59 86 THR A O 1
ATOM 697 N N . GLU A 1 87 ? 45.970 13.258 -22.951 1.00 55.34 87 GLU A N 1
ATOM 698 C CA . GLU A 1 87 ? 44.994 12.326 -22.399 1.00 55.34 87 GLU A CA 1
ATOM 699 C C . GLU A 1 87 ? 43.601 12.750 -22.883 1.00 55.34 87 GLU A C 1
ATOM 701 O O . GLU A 1 87 ? 43.063 13.777 -22.461 1.00 55.34 87 GLU A O 1
ATOM 706 N N . LEU A 1 88 ? 43.030 12.002 -23.835 1.00 51.31 88 LEU A N 1
ATOM 707 C CA . LEU A 1 88 ? 41.621 12.146 -24.176 1.00 51.31 88 LEU A CA 1
ATOM 708 C C . LEU A 1 88 ? 40.826 11.705 -22.950 1.00 51.31 88 LEU A C 1
ATOM 710 O O . LEU A 1 88 ? 40.674 10.517 -22.679 1.00 51.31 88 LEU A O 1
ATOM 714 N N . LYS A 1 89 ? 40.324 12.690 -22.208 1.00 59.84 89 LYS A N 1
ATOM 715 C CA . LYS A 1 89 ? 39.345 12.497 -21.148 1.00 59.84 89 LYS A CA 1
ATOM 716 C C . LYS A 1 89 ? 38.072 11.950 -21.787 1.00 59.84 89 LYS A C 1
ATOM 718 O O . LYS A 1 89 ? 37.253 12.709 -22.301 1.00 59.84 89 LYS A O 1
ATOM 723 N N . THR A 1 90 ? 37.935 10.628 -21.794 1.00 54.22 90 THR A N 1
ATOM 724 C CA . THR A 1 90 ? 36.704 9.942 -22.171 1.00 54.22 90 THR A CA 1
ATOM 725 C C . THR A 1 90 ? 35.586 10.526 -21.313 1.00 54.22 90 THR A C 1
ATOM 727 O O . THR A 1 90 ? 35.614 10.425 -20.086 1.00 54.22 90 THR A O 1
ATOM 730 N N . MET A 1 91 ? 34.633 11.213 -21.941 1.00 58.12 91 MET A N 1
ATOM 731 C CA . MET A 1 91 ? 33.411 11.636 -21.271 1.00 58.12 91 MET A CA 1
ATOM 732 C C . MET A 1 91 ? 32.629 10.367 -20.942 1.00 58.12 91 MET A C 1
ATOM 734 O O . MET A 1 91 ? 31.937 9.812 -21.791 1.00 58.12 91 MET A O 1
ATOM 738 N N . GLN A 1 92 ? 32.808 9.865 -19.720 1.00 58.75 92 GLN A N 1
ATOM 739 C CA . GLN A 1 92 ? 31.987 8.801 -19.168 1.00 58.75 92 GLN A CA 1
ATOM 740 C C . GLN A 1 92 ? 30.555 9.345 -19.116 1.00 58.75 92 GLN A C 1
ATOM 742 O O . GLN A 1 92 ? 30.242 10.201 -18.288 1.00 58.75 92 GLN A O 1
ATOM 747 N N . MET A 1 93 ? 29.699 8.911 -20.042 1.00 51.84 93 MET A N 1
ATOM 748 C CA . MET A 1 93 ? 28.263 9.133 -19.922 1.00 51.84 93 MET A CA 1
ATOM 749 C C . MET A 1 93 ? 27.836 8.472 -18.614 1.00 51.84 93 MET A C 1
ATOM 751 O O . MET A 1 93 ? 28.008 7.261 -18.451 1.00 51.84 93 MET A O 1
ATOM 755 N N . ALA A 1 94 ? 27.369 9.277 -17.660 1.00 62.31 94 ALA A N 1
ATOM 756 C CA . ALA A 1 94 ? 26.792 8.750 -16.436 1.00 62.31 94 ALA A CA 1
ATOM 757 C C . ALA A 1 94 ? 25.665 7.778 -16.828 1.00 62.31 94 ALA A C 1
ATOM 759 O O . ALA A 1 94 ? 24.913 8.084 -17.763 1.00 62.31 94 ALA A O 1
ATOM 760 N N . PRO A 1 95 ? 25.563 6.603 -16.184 1.00 59.22 95 PRO A N 1
ATOM 761 C CA . PRO A 1 95 ? 24.414 5.741 -16.389 1.00 59.22 95 PRO A CA 1
ATOM 762 C C . PRO A 1 95 ? 23.153 6.571 -16.147 1.00 59.22 95 PRO A C 1
ATOM 764 O O . PRO A 1 95 ? 23.074 7.314 -15.171 1.00 59.22 95 PRO A O 1
ATOM 767 N N . ASN A 1 96 ? 22.210 6.495 -17.083 1.00 54.34 96 ASN A N 1
ATOM 768 C CA . ASN A 1 96 ? 20.921 7.158 -16.966 1.00 54.34 96 ASN A CA 1
ATOM 769 C C . ASN A 1 96 ? 20.185 6.481 -15.799 1.00 54.34 96 ASN A C 1
ATOM 771 O O . ASN A 1 96 ? 19.591 5.420 -15.990 1.00 54.34 96 ASN A O 1
ATOM 775 N N . GLU A 1 97 ? 20.317 7.020 -14.583 1.00 65.12 97 GLU A N 1
ATOM 776 C CA . GLU A 1 97 ? 19.547 6.560 -13.430 1.00 65.12 97 GLU A CA 1
ATOM 777 C C . GLU A 1 97 ? 18.076 6.723 -13.792 1.00 65.12 97 GLU A C 1
ATOM 779 O O . GLU A 1 97 ? 17.558 7.831 -13.934 1.00 65.12 97 GLU A O 1
ATOM 784 N N . THR A 1 98 ? 17.418 5.599 -14.056 1.00 71.75 98 THR A N 1
ATOM 785 C CA . THR A 1 98 ? 15.996 5.604 -14.366 1.00 71.75 98 THR A CA 1
ATOM 786 C C . THR A 1 98 ? 15.290 5.961 -13.067 1.00 71.75 98 THR A C 1
ATOM 788 O O . THR A 1 98 ? 15.446 5.254 -12.072 1.00 71.75 98 THR A O 1
ATOM 791 N N . ALA A 1 99 ? 14.590 7.096 -13.044 1.00 89.81 99 ALA A N 1
ATOM 792 C CA . ALA A 1 99 ? 13.880 7.536 -11.852 1.00 89.81 99 ALA A CA 1
ATOM 793 C C . ALA A 1 99 ? 12.802 6.500 -11.508 1.00 89.81 99 ALA A C 1
ATOM 795 O O . ALA A 1 99 ? 11.870 6.291 -12.284 1.00 89.81 99 ALA A O 1
ATOM 796 N N . LEU A 1 100 ? 12.969 5.821 -10.374 1.00 96.69 100 LEU A N 1
ATOM 797 C CA . LEU A 1 100 ? 11.995 4.856 -9.878 1.00 96.69 100 LEU A CA 1
ATOM 798 C C . LEU A 1 100 ? 10.721 5.582 -9.430 1.00 96.69 100 LEU A C 1
ATOM 800 O O . LEU A 1 100 ? 10.771 6.714 -8.947 1.00 96.69 100 LEU A O 1
ATOM 804 N N . GLY A 1 101 ? 9.591 4.903 -9.574 1.00 98.19 101 GLY A N 1
ATOM 805 C CA . GLY A 1 101 ? 8.318 5.296 -8.996 1.00 98.19 101 GLY A CA 1
ATOM 806 C C . GLY A 1 101 ? 8.236 4.960 -7.507 1.00 98.19 101 GLY A C 1
ATOM 807 O O . GLY A 1 101 ? 9.208 4.542 -6.865 1.00 98.19 101 GLY A O 1
ATOM 808 N N . HIS A 1 102 ? 7.038 5.129 -6.964 1.00 98.69 102 HIS A N 1
ATOM 809 C CA . HIS A 1 102 ? 6.753 5.028 -5.541 1.00 98.69 102 HIS A CA 1
ATOM 810 C C . HIS A 1 102 ? 5.656 4.014 -5.231 1.00 98.69 102 HIS A C 1
ATOM 812 O O . HIS A 1 102 ? 4.681 3.869 -5.969 1.00 98.69 102 HIS A O 1
ATOM 818 N N . ALA A 1 103 ? 5.767 3.394 -4.059 1.00 98.75 103 ALA A N 1
ATOM 819 C CA . ALA A 1 103 ? 4.644 2.767 -3.384 1.00 98.75 103 ALA A CA 1
ATOM 820 C C . ALA A 1 103 ? 3.915 3.834 -2.555 1.00 98.75 103 ALA A C 1
ATOM 822 O O . ALA A 1 103 ? 4.472 4.389 -1.605 1.00 98.75 103 ALA A O 1
ATOM 823 N N . VAL A 1 104 ? 2.666 4.125 -2.913 1.00 98.94 104 VAL A N 1
ATOM 824 C CA . VAL A 1 104 ? 1.854 5.186 -2.307 1.00 98.94 104 VAL A CA 1
ATOM 825 C C . VAL A 1 104 ? 0.652 4.574 -1.595 1.00 98.94 104 VAL A C 1
ATOM 827 O O . VAL A 1 104 ? -0.011 3.690 -2.127 1.00 98.94 104 VAL A O 1
ATOM 830 N N . VAL A 1 105 ? 0.341 5.072 -0.400 1.00 98.94 105 VAL A N 1
ATOM 831 C CA . VAL A 1 105 ? -0.884 4.743 0.341 1.00 98.94 105 VAL A CA 1
ATOM 832 C C . VAL A 1 105 ? -1.684 6.023 0.547 1.00 98.94 105 VAL A C 1
ATOM 834 O O . VAL A 1 105 ? -1.227 6.929 1.241 1.00 98.94 105 VAL A O 1
ATOM 837 N N . SER A 1 106 ? -2.874 6.104 -0.045 1.00 98.88 106 SER A N 1
ATOM 838 C CA . SER A 1 106 ? -3.828 7.204 0.094 1.00 98.88 106 SER A CA 1
ATOM 839 C C . SER A 1 106 ? -4.926 6.829 1.082 1.00 98.88 106 SER A C 1
ATOM 841 O O . SER A 1 106 ? -5.688 5.893 0.847 1.00 98.88 106 SER A O 1
ATOM 843 N N . ASN A 1 107 ? -5.000 7.573 2.186 1.00 98.88 107 ASN A N 1
ATOM 844 C CA . ASN A 1 107 ? -6.056 7.423 3.176 1.00 98.88 107 ASN A CA 1
ATOM 845 C C . ASN A 1 107 ? -7.216 8.361 2.837 1.00 98.88 107 ASN A C 1
ATOM 847 O O . ASN A 1 107 ? -7.085 9.577 2.985 1.00 98.88 107 ASN A O 1
ATOM 851 N N . ARG A 1 108 ? -8.355 7.819 2.417 1.00 98.75 108 ARG A N 1
ATOM 852 C CA . ARG A 1 108 ? -9.598 8.586 2.246 1.00 98.75 108 ARG A CA 1
ATOM 853 C C . ARG A 1 108 ? -10.607 8.313 3.357 1.00 98.75 108 ARG A C 1
ATOM 855 O O . ARG A 1 108 ? -11.671 8.926 3.381 1.00 98.75 108 ARG A O 1
ATOM 862 N N . CYS A 1 109 ? -10.248 7.470 4.319 1.00 98.56 109 CYS A N 1
ATOM 863 C CA . CYS A 1 109 ? -11.066 7.227 5.491 1.00 98.56 109 CYS A CA 1
ATOM 864 C C . CYS A 1 109 ? -11.181 8.511 6.329 1.00 98.56 109 CYS A C 1
ATOM 866 O O . CYS A 1 109 ? -10.304 9.380 6.320 1.00 98.56 109 CYS A O 1
ATOM 868 N N . ASN A 1 110 ? -12.245 8.620 7.124 1.00 98.50 110 ASN A N 1
ATOM 869 C CA . ASN A 1 110 ? -12.449 9.737 8.057 1.00 98.50 110 ASN A CA 1
ATOM 870 C C . ASN A 1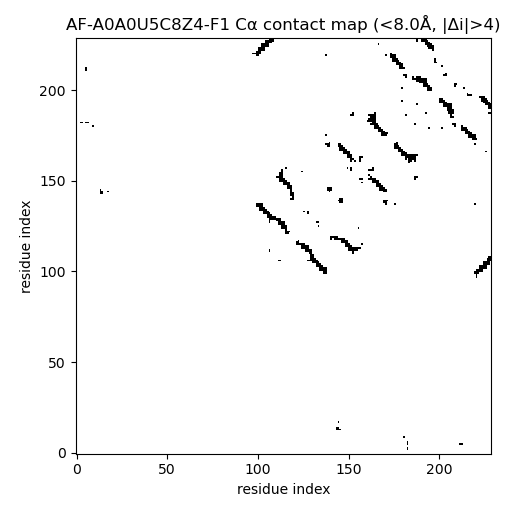 110 ? -11.636 9.608 9.366 1.00 98.50 110 ASN A C 1
ATOM 872 O O . ASN A 1 110 ? -11.731 10.470 10.241 1.00 98.50 110 ASN A O 1
ATOM 876 N N . ILE A 1 111 ? -10.825 8.555 9.490 1.00 98.56 111 ILE A N 1
ATOM 877 C CA . ILE A 1 111 ? -9.941 8.263 10.621 1.00 98.56 111 ILE A CA 1
ATOM 878 C C . ILE A 1 111 ? -8.482 8.136 10.161 1.00 98.56 111 ILE A C 1
ATOM 880 O O . ILE A 1 111 ? -8.224 7.838 8.992 1.00 98.56 111 ILE A O 1
ATOM 884 N N . PRO A 1 112 ? -7.496 8.353 11.051 1.00 98.81 112 PRO A N 1
ATOM 885 C CA . PRO A 1 112 ? -6.110 8.042 10.733 1.00 98.81 112 PRO A CA 1
ATOM 886 C C . PRO A 1 112 ? -5.909 6.534 10.535 1.00 98.81 112 PRO A C 1
ATOM 888 O O . PRO A 1 112 ? -6.494 5.724 11.253 1.00 98.81 112 PRO A O 1
ATOM 891 N N . ILE A 1 113 ? -5.009 6.179 9.621 1.00 98.88 113 ILE A N 1
ATOM 892 C CA . ILE A 1 113 ? -4.471 4.820 9.481 1.00 98.88 113 ILE A CA 1
ATOM 893 C C . ILE A 1 113 ? -3.008 4.794 9.918 1.00 98.88 113 ILE A C 1
ATOM 895 O O . ILE A 1 113 ? -2.306 5.811 9.891 1.00 98.88 113 ILE A O 1
ATOM 899 N N . PHE A 1 114 ? -2.538 3.619 10.315 1.00 98.88 114 PHE A N 1
ATOM 900 C CA . PHE A 1 114 ? -1.184 3.400 10.806 1.00 98.88 114 PHE A CA 1
ATOM 901 C C . PHE A 1 114 ? -0.491 2.376 9.922 1.00 98.88 114 PHE A C 1
ATOM 903 O O . PHE A 1 114 ? -1.093 1.363 9.564 1.00 98.88 114 PHE A O 1
ATOM 910 N N . LEU A 1 115 ? 0.763 2.636 9.556 1.00 98.75 115 LEU A N 1
ATOM 911 C CA . LEU A 1 115 ? 1.502 1.728 8.690 1.00 98.75 115 LEU A CA 1
ATOM 912 C C . LEU A 1 115 ? 2.989 1.621 9.007 1.00 98.75 115 LEU A C 1
ATOM 914 O O . LEU A 1 115 ? 3.597 2.524 9.588 1.00 98.75 115 LEU A O 1
ATOM 918 N N . TRP A 1 116 ? 3.569 0.511 8.559 1.00 98.75 116 TRP A N 1
ATOM 919 C CA . TRP A 1 116 ? 4.996 0.209 8.631 1.00 98.75 116 TRP A CA 1
ATOM 920 C C . TRP A 1 116 ? 5.483 -0.309 7.285 1.00 98.75 116 TRP A C 1
ATOM 922 O O . TRP A 1 116 ? 4.841 -1.176 6.696 1.00 98.75 116 TRP A O 1
ATOM 932 N N . SER A 1 117 ? 6.644 0.168 6.845 1.00 98.56 117 SER A N 1
ATOM 933 C CA . SER A 1 117 ? 7.395 -0.423 5.736 1.00 98.56 117 SER A CA 1
ATOM 934 C C . SER A 1 117 ? 8.287 -1.531 6.295 1.00 98.56 117 SER A C 1
ATOM 936 O O . SER A 1 117 ? 9.109 -1.285 7.183 1.00 98.56 117 SER A O 1
ATOM 938 N N . VAL A 1 118 ? 8.083 -2.767 5.834 1.00 98.00 118 VAL A N 1
ATOM 939 C CA . VAL A 1 118 ? 8.715 -3.971 6.393 1.00 98.00 118 VAL A CA 1
ATOM 940 C C . VAL A 1 118 ?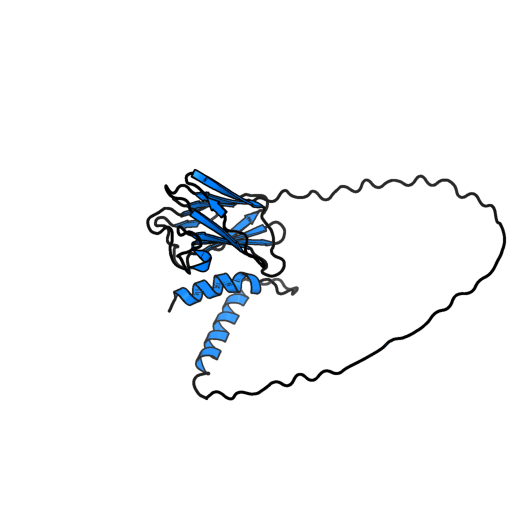 9.557 -4.682 5.335 1.00 98.00 118 VAL A C 1
ATOM 942 O O . VAL A 1 118 ? 9.018 -5.215 4.370 1.00 98.00 118 VAL A O 1
ATOM 945 N N . GLY A 1 119 ? 10.873 -4.719 5.546 1.00 95.56 119 GLY A N 1
ATOM 946 C CA . GLY A 1 119 ? 11.829 -5.577 4.830 1.00 95.56 119 GLY A CA 1
ATOM 947 C C . GLY A 1 119 ? 12.637 -6.402 5.834 1.00 95.56 119 GLY A C 1
ATOM 948 O O . GLY A 1 119 ? 12.066 -6.984 6.756 1.00 95.56 119 GLY A O 1
ATOM 949 N N . GLU A 1 120 ? 13.969 -6.397 5.724 1.00 93.94 120 GLU A N 1
ATOM 950 C CA . GLU A 1 120 ? 14.857 -6.860 6.800 1.00 93.94 120 GLU A CA 1
ATOM 951 C C . GLU A 1 120 ? 14.615 -6.073 8.092 1.00 93.94 120 GLU A C 1
ATOM 953 O O . GLU A 1 120 ? 14.562 -6.649 9.179 1.00 93.94 120 GLU A O 1
ATOM 958 N N . ASN A 1 121 ? 14.458 -4.757 7.951 1.00 94.06 121 ASN A N 1
ATOM 959 C CA . ASN A 1 121 ? 14.139 -3.852 9.041 1.00 94.06 121 ASN A CA 1
ATOM 960 C C . ASN A 1 121 ? 12.677 -3.412 8.951 1.00 94.06 121 ASN A C 1
ATOM 962 O O . ASN A 1 121 ? 12.108 -3.282 7.864 1.00 94.06 121 ASN A O 1
ATOM 966 N N . ILE A 1 122 ? 12.090 -3.149 10.115 1.00 97.50 122 ILE A N 1
ATOM 967 C CA . ILE A 1 122 ? 10.754 -2.571 10.254 1.00 97.50 122 ILE A CA 1
ATOM 968 C C . ILE A 1 122 ? 10.932 -1.069 10.485 1.00 97.50 122 ILE A C 1
ATOM 970 O O . ILE A 1 122 ? 11.702 -0.668 11.360 1.00 97.50 122 ILE A O 1
ATOM 974 N N . SER A 1 123 ? 10.243 -0.236 9.704 1.00 98.38 123 SER A N 1
ATOM 975 C CA . SER A 1 123 ? 10.254 1.216 9.910 1.00 98.38 123 SER A CA 1
ATOM 976 C C . SER A 1 123 ? 9.649 1.608 11.265 1.00 98.38 123 SER A C 1
ATOM 978 O O . SER A 1 123 ? 8.983 0.820 11.934 1.00 98.38 123 SER A O 1
ATOM 980 N N . GLN A 1 124 ? 9.790 2.876 11.653 1.00 98.31 124 GLN A N 1
ATOM 981 C CA . GLN A 1 124 ? 8.893 3.439 12.666 1.00 98.31 124 GLN A CA 1
ATOM 982 C C . GLN A 1 124 ? 7.446 3.460 12.140 1.00 98.31 124 GLN A C 1
ATOM 984 O O . GLN A 1 124 ? 7.220 3.403 10.927 1.00 98.31 124 GLN A O 1
ATOM 989 N N . GLN A 1 125 ? 6.470 3.533 13.050 1.00 98.62 125 GLN A N 1
ATOM 990 C CA . GLN A 1 125 ? 5.065 3.694 12.673 1.00 98.62 125 GLN A CA 1
ATOM 991 C C . GLN A 1 125 ? 4.867 5.038 11.970 1.00 98.62 125 GLN A C 1
ATOM 993 O O . GLN A 1 125 ? 5.175 6.088 12.534 1.00 98.62 125 GLN A O 1
ATOM 998 N N . ASN A 1 126 ? 4.263 5.007 10.788 1.00 98.81 126 ASN A N 1
ATOM 999 C CA . ASN A 1 126 ? 3.765 6.190 10.104 1.00 98.81 126 ASN A CA 1
ATOM 1000 C C . ASN A 1 126 ? 2.266 6.320 10.368 1.00 98.81 126 ASN A C 1
ATOM 1002 O O . ASN A 1 126 ? 1.522 5.349 10.246 1.00 98.81 126 ASN A O 1
ATOM 1006 N N . THR A 1 127 ? 1.821 7.518 10.741 1.00 98.88 127 THR A N 1
ATOM 1007 C CA . THR A 1 127 ? 0.392 7.836 10.858 1.00 98.88 127 THR A CA 1
ATOM 1008 C C . THR A 1 127 ? -0.023 8.632 9.631 1.00 98.88 127 THR A C 1
ATOM 1010 O O . THR A 1 127 ? 0.503 9.722 9.411 1.00 98.88 127 THR A O 1
ATOM 1013 N N . VAL A 1 128 ? -0.972 8.116 8.854 1.00 98.88 128 VAL A N 1
ATOM 1014 C CA . VAL A 1 128 ? -1.529 8.816 7.693 1.00 98.88 128 VAL A CA 1
ATOM 1015 C C . VAL A 1 128 ? -2.890 9.364 8.087 1.00 98.88 128 VAL A C 1
ATOM 1017 O O . VAL A 1 128 ? -3.843 8.615 8.303 1.00 98.88 128 VAL A O 1
ATOM 1020 N N . GLN A 1 129 ? -2.966 10.683 8.231 1.00 98.81 129 GLN A N 1
ATOM 1021 C CA . GLN A 1 129 ? -4.205 11.374 8.583 1.00 98.81 129 GLN A CA 1
ATOM 1022 C C . GLN A 1 129 ? -5.256 11.243 7.464 1.00 98.81 129 GLN A C 1
ATOM 1024 O O . GLN A 1 129 ? -4.886 10.958 6.321 1.00 98.81 129 GLN A O 1
ATOM 1029 N N . PRO A 1 130 ? -6.550 11.472 7.756 1.00 98.88 130 PRO A N 1
ATOM 1030 C CA . PRO A 1 130 ? -7.588 11.549 6.730 1.00 98.88 130 PRO A CA 1
ATOM 1031 C C . PRO A 1 130 ? -7.179 12.459 5.569 1.00 98.88 130 PRO A C 1
ATOM 1033 O O . PRO A 1 130 ? -6.636 13.544 5.796 1.00 98.88 130 PRO A O 1
ATOM 1036 N N . ASN A 1 131 ? -7.444 12.024 4.339 1.00 98.56 131 ASN A N 1
ATOM 1037 C CA . ASN A 1 131 ? -7.118 12.720 3.088 1.00 98.56 131 ASN A CA 1
ATOM 1038 C C . ASN A 1 131 ? -5.622 13.001 2.857 1.00 98.56 131 ASN A C 1
ATOM 1040 O O . ASN A 1 131 ? -5.278 13.863 2.049 1.00 98.56 131 ASN A O 1
ATOM 1044 N N . HIS A 1 132 ? -4.731 12.280 3.539 1.00 98.81 132 HIS A N 1
ATOM 1045 C CA . HIS A 1 132 ? -3.289 12.364 3.319 1.00 98.81 132 HIS A CA 1
ATOM 1046 C C . HIS A 1 132 ? -2.742 11.090 2.676 1.00 98.81 132 HIS A C 1
ATOM 1048 O O . HIS A 1 132 ? -3.410 10.056 2.584 1.00 98.81 132 HIS A O 1
ATOM 1054 N N . THR A 1 133 ? -1.494 11.179 2.227 1.00 98.81 133 THR A N 1
ATOM 1055 C CA . THR A 1 133 ? -0.774 10.085 1.582 1.00 98.81 133 THR A CA 1
ATOM 1056 C C . THR A 1 133 ? 0.535 9.791 2.296 1.00 98.81 133 THR A C 1
ATOM 1058 O O . THR A 1 133 ? 1.256 10.707 2.691 1.00 98.81 133 THR A O 1
ATOM 1061 N N . TYR A 1 134 ? 0.873 8.512 2.389 1.00 98.88 134 TYR A N 1
ATOM 1062 C CA . TYR A 1 134 ? 2.238 8.043 2.592 1.00 98.88 134 TYR A CA 1
ATOM 1063 C C . TYR A 1 134 ? 2.841 7.651 1.242 1.00 98.88 134 TYR A C 1
ATOM 1065 O O . TYR A 1 134 ? 2.122 7.163 0.373 1.00 98.88 134 TYR A O 1
ATOM 1073 N N . SER A 1 135 ? 4.144 7.857 1.068 1.00 98.75 135 SER A N 1
ATOM 1074 C CA . SER A 1 135 ? 4.874 7.460 -0.135 1.00 98.75 135 SER A CA 1
ATOM 1075 C C . SER A 1 135 ? 6.289 7.025 0.234 1.00 98.75 135 SER A C 1
ATOM 1077 O O . SER A 1 135 ? 6.942 7.675 1.054 1.00 98.75 135 SER A O 1
ATOM 1079 N N . GLU A 1 136 ? 6.764 5.942 -0.376 1.00 98.62 136 GLU A N 1
ATOM 1080 C CA . GLU A 1 136 ? 8.176 5.566 -0.386 1.00 98.62 136 GLU A CA 1
ATOM 1081 C C . GLU A 1 136 ? 8.630 5.207 -1.802 1.00 98.62 136 GLU A C 1
ATOM 1083 O O . GLU A 1 136 ? 7.879 4.613 -2.574 1.00 98.62 136 GLU A O 1
ATOM 1088 N N . LEU A 1 137 ? 9.870 5.568 -2.143 1.00 98.19 137 LEU A N 1
ATOM 1089 C CA . LEU A 1 137 ? 10.490 5.157 -3.401 1.00 98.19 137 LEU A CA 1
ATOM 1090 C C . LEU A 1 137 ? 10.587 3.629 -3.437 1.00 98.19 137 LEU A C 1
ATOM 1092 O O . LEU A 1 137 ? 10.968 3.017 -2.431 1.00 98.19 137 LEU A O 1
ATOM 1096 N N . PHE A 1 138 ? 10.303 3.014 -4.587 1.00 98.19 138 PHE A N 1
ATOM 1097 C CA . PHE A 1 138 ? 10.520 1.580 -4.725 1.00 98.19 138 PHE A CA 1
ATOM 1098 C C . PHE A 1 138 ? 11.972 1.224 -4.424 1.00 98.19 138 PHE A C 1
ATOM 1100 O O . PHE A 1 138 ? 12.919 1.832 -4.922 1.00 98.19 138 PHE A O 1
ATOM 1107 N N . ARG A 1 139 ? 12.142 0.188 -3.610 1.00 96.69 139 ARG A N 1
ATOM 1108 C CA . ARG A 1 139 ? 13.448 -0.334 -3.226 1.00 96.69 139 ARG A CA 1
ATOM 1109 C C . ARG A 1 139 ? 13.415 -1.847 -3.138 1.00 96.69 139 ARG A C 1
ATOM 1111 O O . ARG A 1 139 ? 12.401 -2.450 -2.798 1.00 96.69 139 ARG A O 1
ATOM 1118 N N . ARG A 1 140 ? 14.562 -2.462 -3.397 1.00 94.75 140 ARG A N 1
ATOM 1119 C CA . ARG A 1 140 ? 14.769 -3.886 -3.148 1.00 94.75 140 ARG A CA 1
ATOM 1120 C C . ARG A 1 140 ? 15.330 -4.072 -1.746 1.00 94.75 140 ARG A C 1
ATOM 1122 O O . ARG A 1 140 ? 16.313 -3.424 -1.389 1.00 94.75 140 ARG A O 1
ATOM 1129 N N . ASP A 1 141 ? 14.753 -4.983 -0.971 1.00 91.56 141 ASP A N 1
ATOM 1130 C CA . ASP A 1 141 ? 15.400 -5.437 0.258 1.00 91.56 141 ASP A CA 1
ATOM 1131 C C . ASP A 1 141 ? 16.429 -6.526 -0.081 1.00 91.56 141 ASP A C 1
ATOM 1133 O O . ASP A 1 141 ? 16.072 -7.531 -0.703 1.00 91.56 141 ASP A O 1
ATOM 1137 N N . PRO A 1 142 ? 17.711 -6.374 0.286 1.00 88.88 142 PRO A N 1
ATOM 1138 C CA . PRO A 1 142 ? 18.741 -7.327 -0.114 1.00 88.88 142 PRO A CA 1
ATOM 1139 C C . PRO A 1 142 ? 18.563 -8.719 0.511 1.00 88.88 142 PRO A C 1
ATOM 1141 O O . PRO A 1 142 ? 19.076 -9.692 -0.044 1.00 88.88 142 PRO A O 1
ATOM 1144 N N . LYS A 1 143 ? 17.841 -8.837 1.632 1.00 89.62 143 LYS A N 1
ATOM 1145 C CA . LYS A 1 143 ? 17.695 -10.082 2.392 1.00 89.62 143 LYS A CA 1
ATOM 1146 C C . LYS A 1 143 ? 16.357 -10.766 2.146 1.00 89.62 143 LYS A C 1
ATOM 1148 O O . LYS A 1 143 ? 16.328 -11.977 1.933 1.00 89.62 143 LYS A O 1
ATOM 1153 N N . THR A 1 144 ? 15.260 -10.013 2.177 1.00 88.62 144 THR A N 1
ATOM 1154 C CA . THR A 1 144 ? 13.900 -10.525 1.952 1.00 88.62 144 THR A CA 1
ATOM 1155 C C . THR A 1 144 ? 13.496 -10.481 0.482 1.00 88.62 144 THR A C 1
ATOM 1157 O O . THR A 1 144 ? 12.531 -11.139 0.102 1.00 88.62 144 THR A O 1
ATOM 1160 N N . GLY A 1 145 ? 14.214 -9.728 -0.354 1.00 90.31 145 GLY A N 1
ATOM 1161 C CA . GLY A 1 145 ? 13.892 -9.498 -1.761 1.00 90.31 145 GLY A CA 1
ATOM 1162 C C . GLY A 1 145 ? 12.856 -8.390 -1.949 1.00 90.31 145 GLY A C 1
ATOM 1163 O O . GLY A 1 145 ? 13.085 -7.484 -2.739 1.00 90.31 145 GLY A O 1
ATOM 1164 N N . GLY A 1 146 ? 11.755 -8.426 -1.198 1.00 94.31 146 GLY A N 1
ATOM 1165 C CA . GLY A 1 146 ? 10.662 -7.455 -1.298 1.00 94.31 146 GLY A CA 1
ATOM 1166 C C . GLY A 1 146 ? 10.377 -6.693 -0.007 1.00 94.31 146 GLY A C 1
ATOM 1167 O O . GLY A 1 146 ? 10.935 -6.995 1.051 1.00 94.31 146 GLY A O 1
ATOM 1168 N N . ILE A 1 147 ? 9.470 -5.727 -0.123 1.00 98.25 147 ILE A N 1
ATOM 1169 C CA . ILE A 1 147 ? 8.938 -4.893 0.953 1.00 98.25 147 ILE A CA 1
ATOM 1170 C C . ILE A 1 147 ? 7.454 -5.190 1.132 1.00 98.25 147 ILE A C 1
ATOM 1172 O O . ILE A 1 147 ? 6.732 -5.387 0.161 1.00 98.25 147 ILE A O 1
ATOM 1176 N N . ALA A 1 148 ? 6.998 -5.194 2.379 1.00 98.31 148 ALA A N 1
ATOM 1177 C CA . ALA A 1 148 ? 5.592 -5.245 2.740 1.00 98.31 148 ALA A CA 1
ATOM 1178 C C . ALA A 1 148 ? 5.223 -3.980 3.521 1.00 98.31 148 ALA A C 1
ATOM 1180 O O . ALA A 1 148 ? 5.664 -3.795 4.657 1.00 98.31 148 ALA A O 1
ATOM 1181 N N . ILE A 1 149 ? 4.394 -3.122 2.934 1.00 98.81 149 ILE A N 1
ATOM 1182 C CA . ILE A 1 149 ? 3.742 -2.032 3.654 1.00 98.81 149 ILE A CA 1
ATOM 1183 C C . ILE A 1 149 ? 2.534 -2.637 4.366 1.00 98.81 149 ILE A C 1
ATOM 1185 O O . ILE A 1 149 ? 1.595 -3.112 3.730 1.00 98.81 149 ILE A O 1
ATOM 1189 N N . LYS A 1 150 ? 2.575 -2.670 5.696 1.00 98.56 150 LYS A N 1
ATOM 1190 C CA . LYS A 1 150 ? 1.502 -3.220 6.533 1.00 98.56 150 LYS A CA 1
ATOM 1191 C C . LYS A 1 150 ? 0.665 -2.081 7.081 1.00 98.56 150 LYS A C 1
ATOM 1193 O O . LYS A 1 150 ? 1.219 -1.225 7.764 1.00 98.56 150 LYS A O 1
ATOM 1198 N N . ILE A 1 151 ? -0.633 -2.079 6.795 1.00 98.81 151 ILE A N 1
ATOM 1199 C CA . ILE A 1 151 ? -1.571 -1.002 7.120 1.00 98.81 151 ILE A CA 1
ATOM 1200 C C . ILE A 1 151 ? -2.657 -1.521 8.061 1.00 98.81 151 ILE A C 1
ATOM 1202 O O . ILE A 1 151 ? -3.194 -2.606 7.859 1.00 98.81 151 ILE A O 1
ATOM 1206 N N . THR A 1 152 ? -3.008 -0.731 9.070 1.00 98.75 152 THR A N 1
ATOM 1207 C 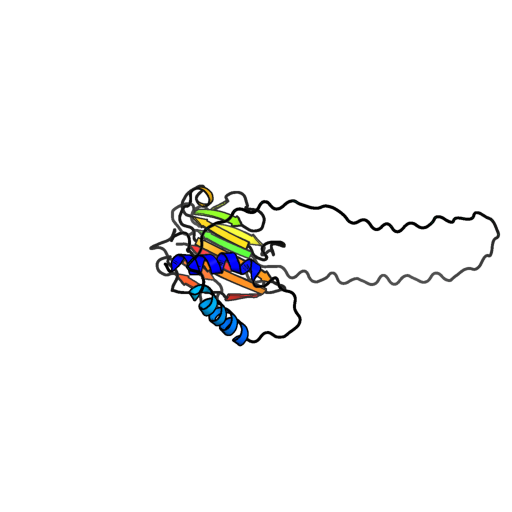CA . THR A 1 152 ? -4.064 -1.031 10.044 1.00 98.75 152 THR A CA 1
ATOM 1208 C C . THR A 1 152 ? -4.809 0.245 10.453 1.00 98.75 152 THR A C 1
ATOM 1210 O O . THR A 1 152 ? -4.300 1.357 10.298 1.00 98.75 152 THR A O 1
ATOM 1213 N N . THR A 1 153 ? -6.000 0.093 11.026 1.00 98.62 153 THR A N 1
ATOM 1214 C CA . THR A 1 153 ? -6.799 1.179 11.622 1.00 98.62 153 THR A CA 1
ATOM 1215 C C . THR A 1 153 ? -6.553 1.340 13.128 1.00 98.62 153 THR A C 1
ATOM 1217 O O . THR A 1 153 ? -7.064 2.269 13.752 1.00 98.62 153 THR A O 1
ATOM 1220 N N . VAL A 1 154 ? -5.735 0.467 13.731 1.00 98.56 154 VAL A N 1
ATOM 1221 C CA . VAL A 1 154 ? -5.427 0.470 15.169 1.00 98.56 154 VAL A CA 1
ATOM 1222 C C . VAL A 1 154 ? -3.997 0.950 15.406 1.00 98.56 154 VAL A C 1
ATOM 1224 O O . VAL A 1 154 ? -3.045 0.392 14.863 1.00 98.56 154 VAL A O 1
ATOM 1227 N N . ARG A 1 155 ? -3.819 1.962 16.260 1.00 98.44 155 ARG A N 1
ATOM 1228 C CA . ARG A 1 155 ? -2.482 2.434 16.652 1.00 98.44 155 ARG A CA 1
ATOM 1229 C C . ARG A 1 155 ? -1.664 1.277 17.231 1.00 98.44 155 ARG A C 1
ATOM 1231 O O . ARG A 1 155 ? -2.167 0.507 18.043 1.00 98.44 155 ARG A O 1
ATOM 1238 N N . ASP A 1 156 ? -0.412 1.167 16.800 1.00 97.88 156 ASP A N 1
ATOM 1239 C CA . ASP A 1 156 ? 0.516 0.085 17.139 1.00 97.88 156 ASP A CA 1
ATOM 1240 C C . ASP A 1 156 ? 0.019 -1.318 16.731 1.00 97.88 156 ASP A C 1
ATOM 1242 O O . ASP A 1 156 ? 0.512 -2.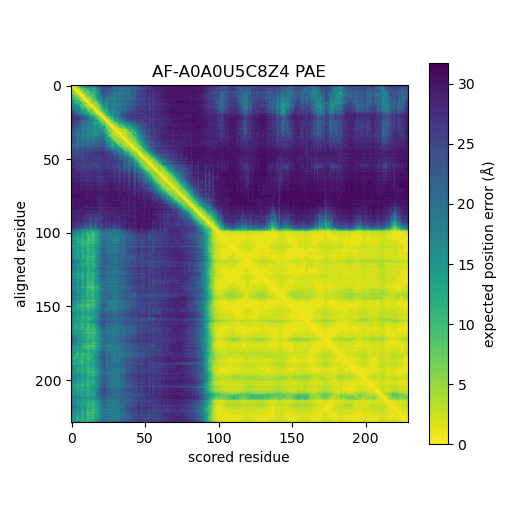336 17.218 1.00 97.88 156 ASP A O 1
ATOM 1246 N N . GLY A 1 157 ? -0.928 -1.382 15.784 1.00 97.81 157 GLY A N 1
ATOM 1247 C CA . GLY A 1 157 ? -1.604 -2.599 15.334 1.00 97.81 157 GLY A CA 1
ATOM 1248 C C . GLY A 1 157 ? -0.691 -3.724 14.845 1.00 97.81 157 GLY A C 1
ATOM 1249 O O . GLY A 1 157 ? -1.015 -4.896 15.042 1.00 97.81 157 GLY A O 1
ATOM 1250 N N . LEU A 1 158 ? 0.485 -3.396 14.292 1.00 96.88 158 LEU A N 1
ATOM 1251 C CA . LEU A 1 158 ? 1.493 -4.396 13.918 1.00 96.88 158 LEU A CA 1
ATOM 1252 C C . LEU A 1 158 ? 1.944 -5.249 15.114 1.00 96.88 158 LEU A C 1
ATOM 1254 O O . LEU A 1 158 ? 2.209 -6.439 14.954 1.00 96.88 158 LEU A O 1
ATOM 1258 N N . TYR A 1 159 ? 2.020 -4.653 16.306 1.00 96.69 159 TYR A N 1
ATOM 1259 C CA . TYR A 1 159 ? 2.518 -5.300 17.523 1.00 96.69 159 TYR A CA 1
ATOM 1260 C C . TYR A 1 159 ? 1.400 -5.796 18.444 1.00 96.69 159 TYR A C 1
ATOM 1262 O O . TYR A 1 159 ? 1.654 -6.595 19.341 1.00 96.69 159 TYR A O 1
ATOM 1270 N N . THR A 1 160 ? 0.160 -5.364 18.212 1.00 95.94 160 THR A N 1
ATOM 1271 C CA . THR A 1 160 ? -1.017 -5.779 18.992 1.00 95.94 160 THR A CA 1
ATOM 1272 C C . THR A 1 160 ? -1.873 -6.827 18.280 1.00 95.94 160 THR A C 1
ATOM 1274 O O . THR A 1 160 ? -2.936 -7.188 18.775 1.00 95.94 160 THR A O 1
ATOM 1277 N N . SER A 1 161 ? -1.393 -7.372 17.155 1.00 93.38 161 SER A N 1
ATOM 1278 C CA . SER A 1 161 ? -2.123 -8.349 16.329 1.00 93.38 161 SER A CA 1
ATOM 1279 C C . SER A 1 161 ? -3.457 -7.814 15.793 1.00 93.38 161 SER A C 1
ATOM 1281 O O . SER A 1 161 ? -4.427 -8.562 15.669 1.00 93.38 161 SER A O 1
ATOM 1283 N N . ALA A 1 162 ? -3.513 -6.519 15.476 1.00 98.00 162 ALA A N 1
ATOM 1284 C CA . ALA A 1 162 ? -4.670 -5.937 14.812 1.00 98.00 162 ALA A CA 1
ATOM 1285 C C . ALA A 1 162 ? -4.796 -6.453 13.361 1.00 98.00 162 ALA A C 1
ATOM 1287 O O . ALA A 1 162 ? -3.780 -6.844 12.764 1.00 98.00 162 ALA A O 1
ATOM 1288 N N . PRO A 1 163 ? -6.009 -6.407 12.775 1.00 98.25 163 PRO A N 1
ATOM 1289 C CA . PRO A 1 163 ? -6.229 -6.629 11.348 1.00 98.25 163 PRO A CA 1
ATOM 1290 C C . PRO A 1 163 ? -5.305 -5.775 10.474 1.00 98.25 163 PRO A C 1
ATOM 1292 O O . PRO A 1 163 ? -5.037 -4.611 10.804 1.00 98.25 163 PRO A O 1
ATOM 1295 N N . GLN A 1 164 ? -4.809 -6.354 9.377 1.00 97.56 164 GLN A N 1
ATOM 1296 C CA . GLN A 1 164 ? -3.821 -5.717 8.506 1.00 97.56 164 GLN A CA 1
ATOM 1297 C C . GLN A 1 164 ? -4.102 -5.990 7.034 1.00 97.56 164 GLN A C 1
ATOM 1299 O O . GLN A 1 164 ? -4.131 -7.144 6.617 1.00 97.56 164 GLN A O 1
ATOM 1304 N N . THR A 1 165 ? -4.142 -4.922 6.242 1.00 98.31 165 THR A N 1
ATOM 1305 C CA . THR A 1 165 ? -3.929 -4.995 4.798 1.00 98.31 165 THR A CA 1
ATOM 1306 C C . THR A 1 165 ? -2.430 -4.907 4.540 1.00 98.31 165 THR A C 1
ATOM 1308 O O . THR A 1 165 ? -1.730 -4.069 5.107 1.00 98.31 165 THR A O 1
ATOM 1311 N N . VAL A 1 166 ? -1.923 -5.790 3.696 1.00 98.12 166 VAL A N 1
ATOM 1312 C CA . VAL A 1 166 ? -0.524 -5.905 3.308 1.00 98.12 166 VAL A CA 1
ATOM 1313 C C . VAL A 1 166 ? -0.428 -5.530 1.840 1.00 98.12 166 VAL A C 1
ATOM 1315 O O . VAL A 1 166 ? -0.945 -6.245 0.987 1.00 98.12 166 VAL A O 1
ATOM 1318 N N . PHE A 1 167 ? 0.239 -4.416 1.562 1.00 98.38 167 PHE A N 1
ATOM 1319 C CA . PHE A 1 167 ? 0.667 -4.031 0.225 1.00 98.38 167 PHE A CA 1
ATOM 1320 C C . PHE A 1 167 ? 2.126 -4.432 0.062 1.00 98.38 167 PHE A C 1
ATOM 1322 O O . PHE A 1 167 ? 3.021 -3.773 0.592 1.00 98.38 167 PHE A O 1
ATOM 1329 N N . ALA A 1 168 ? 2.360 -5.542 -0.634 1.00 97.94 168 ALA A N 1
ATOM 1330 C CA . ALA A 1 168 ? 3.702 -6.039 -0.871 1.00 97.94 168 ALA A CA 1
ATOM 1331 C C . ALA A 1 168 ? 4.171 -5.725 -2.291 1.00 97.94 168 ALA A C 1
ATOM 1333 O O . ALA A 1 168 ? 3.399 -5.753 -3.251 1.00 97.94 168 ALA A O 1
ATOM 1334 N N . TYR A 1 169 ? 5.461 -5.419 -2.407 1.00 98.06 169 TYR A N 1
ATOM 1335 C CA . TYR A 1 169 ? 6.118 -5.226 -3.685 1.00 98.06 169 TYR A CA 1
ATOM 1336 C C . TYR A 1 169 ? 7.557 -5.755 -3.682 1.00 98.06 169 TYR A C 1
ATOM 1338 O O . TYR A 1 169 ? 8.223 -5.840 -2.650 1.00 98.06 169 TYR A O 1
ATOM 1346 N N . ASN A 1 170 ? 8.063 -6.107 -4.859 1.00 96.44 170 ASN A N 1
ATOM 1347 C CA . ASN A 1 170 ? 9.435 -6.544 -5.077 1.00 96.44 170 ASN A CA 1
ATOM 1348 C C . ASN A 1 170 ? 9.980 -5.895 -6.350 1.00 96.44 170 ASN A C 1
ATOM 1350 O O . ASN A 1 170 ? 9.464 -6.133 -7.444 1.00 96.44 170 ASN A O 1
ATOM 1354 N N . LEU A 1 171 ? 11.020 -5.078 -6.186 1.00 96.62 171 LEU A N 1
ATOM 1355 C CA . LEU A 1 171 ? 11.737 -4.447 -7.286 1.00 96.62 171 LEU A CA 1
ATOM 1356 C C . LEU A 1 171 ? 12.810 -5.405 -7.818 1.00 96.62 171 LEU A C 1
ATOM 1358 O O . LEU A 1 171 ? 13.800 -5.694 -7.139 1.00 96.62 171 LEU A O 1
ATOM 1362 N N . VAL A 1 172 ? 12.621 -5.871 -9.050 1.00 94.25 172 VAL A N 1
ATOM 1363 C CA . VAL A 1 172 ? 13.563 -6.734 -9.767 1.00 94.25 172 VAL A CA 1
ATOM 1364 C C . VAL A 1 172 ? 13.872 -6.088 -11.108 1.00 94.25 172 VAL A C 1
ATOM 1366 O O . VAL A 1 172 ? 12.997 -5.987 -11.965 1.00 94.25 172 VAL A O 1
ATOM 1369 N N . GLU A 1 173 ? 15.124 -5.664 -11.285 1.00 92.38 173 GLU A N 1
ATOM 1370 C CA . GLU A 1 173 ? 15.547 -4.876 -12.450 1.00 92.38 173 GLU A CA 1
ATOM 1371 C C . GLU A 1 173 ? 14.653 -3.632 -12.607 1.00 92.38 173 GLU A C 1
ATOM 1373 O O . GLU A 1 173 ? 14.583 -2.820 -11.687 1.00 92.38 173 GLU A O 1
ATOM 1378 N N . ASN A 1 174 ? 13.944 -3.512 -13.732 1.00 94.88 174 ASN A N 1
ATOM 1379 C CA . ASN A 1 174 ? 13.066 -2.383 -14.044 1.00 94.88 174 ASN A CA 1
ATOM 1380 C C . ASN A 1 174 ? 11.583 -2.726 -13.844 1.00 94.88 174 ASN A C 1
ATOM 1382 O O . ASN A 1 174 ? 10.714 -2.068 -14.409 1.00 94.88 174 ASN A O 1
ATOM 1386 N N . LEU A 1 175 ? 11.276 -3.779 -13.084 1.00 96.81 175 LEU A N 1
ATOM 1387 C CA . LEU A 1 175 ? 9.914 -4.249 -12.862 1.00 96.81 175 LEU A CA 1
ATOM 1388 C C . LEU A 1 175 ? 9.597 -4.303 -11.374 1.00 96.81 175 LEU A C 1
ATOM 1390 O O . LEU A 1 175 ? 10.390 -4.785 -10.562 1.00 96.81 175 LEU A O 1
ATOM 1394 N N . VAL A 1 176 ? 8.392 -3.865 -11.033 1.00 98.00 176 VAL A N 1
ATOM 1395 C CA . VAL A 1 176 ? 7.824 -4.018 -9.697 1.00 98.00 176 VAL A CA 1
ATOM 1396 C C . VAL A 1 176 ? 6.764 -5.097 -9.759 1.00 98.00 176 VAL A C 1
ATOM 1398 O O . VAL A 1 176 ? 5.756 -4.943 -10.444 1.00 98.00 176 VAL A O 1
ATOM 1401 N N . TRP A 1 177 ? 6.998 -6.186 -9.038 1.00 97.69 177 TRP A N 1
ATOM 1402 C CA . TRP A 1 177 ? 5.999 -7.217 -8.769 1.00 97.69 177 TRP A CA 1
ATOM 1403 C C . TRP A 1 177 ? 5.240 -6.840 -7.515 1.00 97.69 177 TRP A C 1
ATOM 1405 O O . TRP A 1 177 ? 5.879 -6.445 -6.546 1.00 97.69 177 TRP A O 1
ATOM 1415 N N . TYR A 1 178 ? 3.919 -6.964 -7.507 1.00 98.00 178 TYR A N 1
ATOM 1416 C CA . TYR A 1 178 ? 3.113 -6.523 -6.372 1.00 98.00 178 TYR A CA 1
ATOM 1417 C C . TYR A 1 178 ? 1.841 -7.343 -6.191 1.00 98.00 178 TYR A C 1
ATOM 1419 O O . TYR A 1 178 ? 1.324 -7.933 -7.144 1.00 98.00 178 TYR A O 1
ATOM 1427 N N . ASP A 1 179 ? 1.331 -7.343 -4.964 1.00 96.00 179 ASP A N 1
ATOM 1428 C CA . ASP A 1 179 ? 0.034 -7.896 -4.587 1.00 96.00 179 ASP A CA 1
ATOM 1429 C C . ASP A 1 179 ? -0.551 -7.188 -3.349 1.00 96.00 179 ASP A C 1
ATOM 1431 O O . ASP A 1 179 ? 0.112 -6.396 -2.669 1.00 96.00 179 ASP A O 1
ATOM 1435 N N . LEU A 1 180 ? -1.832 -7.461 -3.086 1.00 96.31 180 LEU A N 1
ATOM 1436 C CA . LEU A 1 180 ? -2.511 -7.094 -1.847 1.00 96.31 180 LEU A CA 1
ATOM 1437 C C . LEU A 1 180 ? -2.985 -8.350 -1.113 1.00 96.31 180 LEU A C 1
ATOM 1439 O O . LEU A 1 180 ? -3.445 -9.309 -1.735 1.00 96.31 180 LEU A O 1
ATOM 1443 N N . SER A 1 181 ? -2.940 -8.311 0.217 1.00 94.69 181 SER A N 1
ATOM 1444 C CA . SER A 1 181 ? -3.410 -9.393 1.084 1.00 94.69 181 SER A CA 1
ATOM 1445 C C . SER A 1 181 ? -3.969 -8.857 2.401 1.00 94.69 181 SER A C 1
ATOM 1447 O O . SER A 1 181 ? -3.497 -7.843 2.897 1.00 94.69 181 SER A O 1
ATOM 1449 N N . ASP A 1 182 ? -4.936 -9.540 3.002 1.00 94.00 182 ASP A N 1
ATOM 1450 C CA . ASP A 1 182 ? -5.453 -9.257 4.346 1.00 94.00 182 ASP A CA 1
ATOM 1451 C C . ASP A 1 182 ? -5.490 -10.524 5.220 1.00 94.00 182 ASP A C 1
ATOM 1453 O O . ASP A 1 182 ? -6.313 -10.694 6.114 1.00 94.00 182 ASP A O 1
ATOM 1457 N N . VAL A 1 183 ? -4.548 -11.449 5.001 1.00 91.12 183 VAL A N 1
ATOM 1458 C CA . VAL A 1 183 ? -4.486 -12.743 5.716 1.00 91.12 183 VAL A CA 1
ATOM 1459 C C . VAL A 1 183 ? -4.455 -12.621 7.247 1.00 91.12 183 VAL A C 1
ATOM 1461 O O . VAL A 1 183 ? -4.751 -13.591 7.950 1.00 91.12 183 VAL A O 1
ATOM 1464 N N . PHE A 1 184 ? -4.122 -11.438 7.768 1.00 90.19 184 PHE A N 1
ATOM 1465 C CA . PHE A 1 184 ? -4.117 -11.100 9.192 1.00 90.19 184 PHE A CA 1
ATOM 1466 C C . PHE A 1 184 ? -5.429 -10.455 9.681 1.00 90.19 184 PHE A C 1
ATOM 1468 O O . PHE A 1 184 ? -5.482 -9.972 10.808 1.00 90.19 184 PHE A O 1
ATOM 1475 N N . GLY A 1 185 ? -6.490 -10.487 8.875 1.00 93.94 185 GLY A N 1
ATOM 1476 C CA . GLY A 1 185 ? -7.789 -9.868 9.130 1.00 93.94 185 GLY A CA 1
ATOM 1477 C C . GLY A 1 185 ? -8.003 -8.615 8.286 1.00 93.94 185 GLY A C 1
ATOM 1478 O O . GLY A 1 185 ? -7.044 -8.044 7.776 1.00 93.94 185 GLY A O 1
ATOM 1479 N N . ASP A 1 186 ? -9.257 -8.167 8.238 1.00 97.06 186 ASP A N 1
ATOM 1480 C CA . ASP A 1 186 ? -9.773 -7.281 7.194 1.00 97.06 186 ASP A CA 1
ATO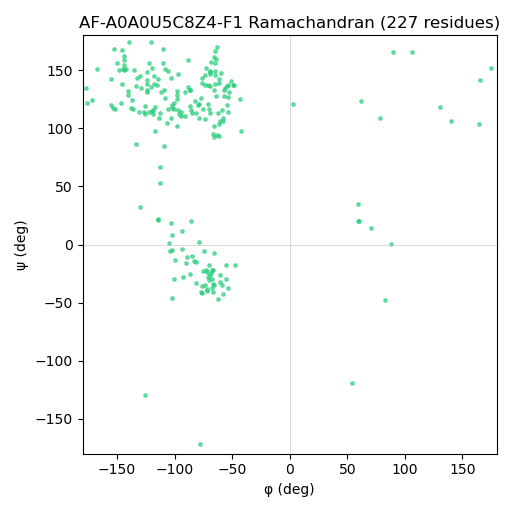M 1481 C C . ASP A 1 186 ? -10.032 -5.867 7.794 1.00 97.06 186 ASP A C 1
ATOM 1483 O O . ASP A 1 186 ? -11.136 -5.585 8.270 1.00 97.06 186 ASP A O 1
ATOM 1487 N N . PRO A 1 187 ? -9.027 -4.962 7.888 1.00 97.69 187 PRO A N 1
ATOM 1488 C CA . PRO A 1 187 ? -9.152 -3.696 8.633 1.00 97.69 187 PRO A CA 1
ATOM 1489 C C . PRO A 1 187 ? -10.091 -2.673 7.988 1.00 97.69 187 PRO A C 1
ATOM 1491 O O . PRO A 1 187 ? -10.501 -1.730 8.664 1.00 97.69 187 PRO A O 1
ATOM 1494 N N . PHE A 1 188 ? -10.394 -2.850 6.702 1.00 98.31 188 PHE A N 1
ATOM 1495 C CA . PHE A 1 188 ? -11.238 -1.969 5.896 1.00 98.31 188 PHE A CA 1
ATOM 1496 C C . PHE A 1 188 ? -12.531 -2.664 5.453 1.00 98.31 188 PHE A C 1
ATOM 1498 O O . PHE A 1 188 ? -13.129 -2.262 4.466 1.00 98.31 188 PHE A O 1
ATOM 1505 N N . MET A 1 189 ? -12.961 -3.727 6.143 1.00 97.81 189 MET A N 1
ATOM 1506 C CA . MET A 1 189 ? -14.207 -4.421 5.808 1.00 97.81 189 MET A CA 1
ATOM 1507 C C . MET A 1 189 ? -15.392 -3.441 5.755 1.00 97.81 189 MET A C 1
ATOM 1509 O O . MET A 1 189 ? -15.657 -2.735 6.728 1.00 97.81 189 MET A O 1
ATOM 1513 N N . GLY A 1 190 ? -16.117 -3.455 4.635 1.00 97.69 190 GLY A N 1
ATOM 1514 C CA . GLY A 1 190 ? -17.224 -2.540 4.335 1.00 97.69 190 GLY A CA 1
ATOM 1515 C C . GLY A 1 190 ? -16.808 -1.224 3.666 1.00 97.69 190 GLY A C 1
ATOM 1516 O O . GLY A 1 190 ? -17.672 -0.399 3.389 1.00 97.69 190 GLY A O 1
ATOM 1517 N N . GLU A 1 191 ? -15.514 -1.023 3.403 1.00 98.06 191 GLU A N 1
ATOM 1518 C CA . GLU A 1 191 ? -14.966 0.151 2.717 1.00 98.06 191 GLU A CA 1
ATOM 1519 C C . GLU A 1 191 ? -14.237 -0.262 1.434 1.00 98.06 191 GLU A C 1
ATOM 1521 O O . GLU A 1 191 ? -13.673 -1.351 1.336 1.00 98.06 191 GLU A O 1
ATOM 1526 N N . PHE A 1 192 ? -14.186 0.624 0.442 1.00 97.69 192 PHE A N 1
ATOM 1527 C CA . PHE A 1 192 ? -13.510 0.339 -0.822 1.00 97.69 192 PHE A CA 1
ATOM 1528 C C . PHE A 1 192 ? -11.980 0.301 -0.658 1.00 97.69 192 PHE A C 1
ATOM 1530 O O . PHE A 1 192 ? -11.380 1.174 -0.028 1.00 97.69 192 PHE A O 1
ATOM 1537 N N . VAL A 1 193 ? -11.322 -0.681 -1.284 1.00 98.50 193 VAL A N 1
ATOM 1538 C CA . VAL A 1 193 ? -9.853 -0.750 -1.386 1.00 98.50 193 VAL A CA 1
ATOM 1539 C C . VAL A 1 193 ? -9.444 -0.970 -2.841 1.00 98.50 193 VAL A C 1
ATOM 1541 O O . VAL A 1 193 ? -9.991 -1.831 -3.527 1.00 98.50 193 VAL A O 1
ATOM 1544 N N . SER A 1 194 ? -8.452 -0.223 -3.333 1.00 98.19 194 SER A N 1
ATOM 1545 C CA . SER A 1 194 ? -7.922 -0.411 -4.693 1.00 98.19 194 SER A CA 1
ATOM 1546 C C . SER A 1 194 ? -6.422 -0.196 -4.794 1.00 98.19 194 SER A C 1
ATOM 1548 O O . SER A 1 194 ? -5.864 0.621 -4.070 1.00 98.19 194 SER A O 1
ATOM 1550 N N . LEU A 1 195 ? -5.785 -0.898 -5.732 1.00 98.19 195 LEU A N 1
ATOM 1551 C CA . LEU A 1 195 ? -4.375 -0.725 -6.070 1.00 98.19 195 LEU A CA 1
ATOM 1552 C C . LEU A 1 195 ? -4.235 -0.460 -7.567 1.00 98.19 195 LEU A C 1
ATOM 1554 O O . LEU A 1 195 ? -4.540 -1.329 -8.388 1.00 98.19 195 LEU A O 1
ATOM 1558 N N . LEU A 1 196 ? -3.816 0.756 -7.917 1.00 98.06 196 LEU A N 1
ATOM 1559 C CA . LEU A 1 196 ? -3.762 1.235 -9.298 1.00 98.06 196 LEU A CA 1
ATOM 1560 C C . LEU A 1 196 ? -2.438 1.961 -9.597 1.00 98.06 196 LEU A C 1
ATOM 1562 O O . LEU A 1 196 ? -1.895 2.599 -8.700 1.00 98.06 196 LEU A O 1
ATOM 1566 N N . PRO A 1 197 ? -1.945 1.928 -10.847 1.00 97.94 197 PRO A N 1
ATOM 1567 C CA . PRO A 1 197 ? -2.503 1.206 -11.988 1.00 97.94 197 PRO A CA 1
ATOM 1568 C C . PRO A 1 197 ? -2.273 -0.307 -11.868 1.00 97.94 197 PRO A C 1
ATOM 1570 O O . PRO A 1 197 ? -1.257 -0.759 -11.348 1.00 97.94 197 PRO A O 1
ATOM 1573 N N . SER A 1 198 ? -3.228 -1.101 -12.353 1.00 95.69 198 SER A N 1
ATOM 1574 C CA . SER A 1 198 ? -3.113 -2.558 -12.365 1.00 95.69 198 SER A CA 1
ATOM 1575 C C . SER A 1 198 ? -3.987 -3.174 -13.451 1.00 95.69 198 SER A C 1
ATOM 1577 O O . SER A 1 198 ? -5.093 -2.691 -13.686 1.00 95.69 198 SER A O 1
ATOM 1579 N N . GLU A 1 199 ? -3.494 -4.234 -14.098 1.00 92.56 199 GLU A N 1
ATOM 1580 C CA . GLU A 1 199 ? -4.215 -4.971 -15.137 1.00 92.56 199 GLU A CA 1
ATOM 1581 C C . GLU A 1 199 ? -4.069 -6.495 -14.934 1.00 92.56 199 GLU A C 1
ATOM 1583 O O . GLU A 1 199 ? -2.953 -7.018 -15.015 1.00 92.56 199 GLU A O 1
ATOM 1588 N N . PRO A 1 200 ? -5.166 -7.232 -14.671 1.00 92.81 200 PRO A N 1
ATOM 1589 C CA . PRO A 1 200 ? -6.485 -6.721 -14.292 1.00 92.81 200 PRO A CA 1
ATOM 1590 C C . PRO A 1 200 ? -6.435 -5.911 -12.998 1.00 92.81 200 PRO A C 1
ATOM 1592 O O . PRO A 1 200 ? -5.658 -6.253 -12.100 1.00 92.81 200 PRO A O 1
ATOM 1595 N N . ALA A 1 201 ? -7.299 -4.899 -12.896 1.00 92.25 201 ALA A N 1
ATOM 1596 C CA . ALA A 1 201 ? -7.392 -4.034 -11.725 1.00 92.25 201 ALA A CA 1
ATOM 1597 C C . ALA A 1 201 ? -7.582 -4.834 -10.425 1.00 92.25 201 ALA A C 1
ATOM 1599 O O . ALA A 1 201 ? -8.387 -5.766 -10.360 1.00 92.25 201 ALA A O 1
ATOM 1600 N N . ILE A 1 202 ? -6.870 -4.428 -9.374 1.00 95.88 202 ILE A N 1
ATOM 1601 C CA . ILE A 1 202 ? -7.059 -4.946 -8.019 1.00 95.88 202 ILE A CA 1
ATOM 1602 C C . ILE A 1 202 ? -8.012 -3.996 -7.297 1.00 95.88 202 ILE A C 1
ATOM 1604 O O . ILE A 1 202 ? -7.670 -2.842 -7.025 1.00 95.88 202 ILE A O 1
ATOM 1608 N N . ARG A 1 203 ? -9.225 -4.482 -7.030 1.00 96.56 203 ARG A N 1
ATOM 1609 C CA . ARG A 1 203 ? -10.282 -3.767 -6.310 1.00 96.56 203 ARG A CA 1
ATOM 1610 C C . ARG A 1 203 ? -11.001 -4.724 -5.378 1.00 96.56 203 ARG A C 1
ATOM 1612 O O . ARG A 1 203 ? -11.383 -5.818 -5.797 1.00 96.56 203 ARG A O 1
ATOM 1619 N N . TRP A 1 204 ? -11.174 -4.306 -4.136 1.00 97.12 204 TRP A N 1
ATOM 1620 C CA . TRP A 1 204 ? -11.947 -5.001 -3.121 1.00 97.12 204 TRP A CA 1
ATOM 1621 C C . TRP A 1 204 ? -13.107 -4.083 -2.753 1.00 97.12 204 TRP A C 1
ATOM 1623 O O . TRP A 1 204 ? -12.935 -3.134 -1.993 1.00 97.12 204 TRP A O 1
ATOM 1633 N N . GLU A 1 205 ? -14.269 -4.336 -3.354 1.00 95.88 205 GLU A N 1
ATOM 1634 C CA . GLU A 1 205 ? -15.428 -3.437 -3.246 1.00 95.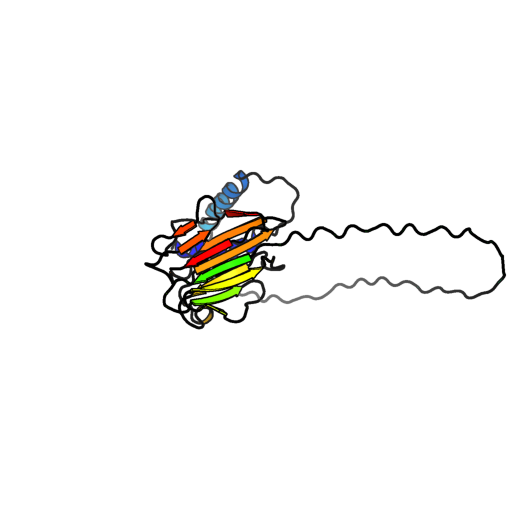88 205 GLU A CA 1
ATOM 1635 C C . GLU A 1 205 ? -15.907 -3.267 -1.795 1.00 95.88 205 GLU A C 1
ATOM 1637 O O . GLU A 1 205 ? -16.323 -2.185 -1.410 1.00 95.88 205 GLU A O 1
ATOM 1642 N N . GLU A 1 206 ? -15.762 -4.314 -0.979 1.00 96.62 206 GLU A N 1
ATOM 1643 C CA . GLU A 1 206 ? -16.147 -4.343 0.441 1.00 96.62 206 GLU A CA 1
ATOM 1644 C C . GLU A 1 206 ? -14.922 -4.482 1.365 1.00 96.62 206 GLU A C 1
ATOM 1646 O O . GLU A 1 206 ? -15.023 -5.004 2.478 1.00 96.62 206 GLU A O 1
ATOM 1651 N N . GLY A 1 207 ? -13.734 -4.120 0.872 1.00 96.38 207 GLY A N 1
ATOM 1652 C CA . GLY A 1 207 ? -12.491 -4.133 1.650 1.00 96.38 207 GLY A CA 1
ATOM 1653 C C . GLY A 1 207 ? -11.957 -5.523 1.986 1.00 96.38 207 GLY A C 1
ATOM 1654 O O . GLY A 1 207 ? -11.073 -5.651 2.829 1.00 96.38 207 GLY A O 1
ATOM 1655 N N . VAL A 1 208 ? -12.482 -6.547 1.306 1.00 95.44 208 VAL A N 1
ATOM 1656 C CA . VAL A 1 208 ? -12.112 -7.961 1.433 1.00 95.44 208 VAL A CA 1
ATOM 1657 C C . VAL A 1 208 ? -11.691 -8.496 0.056 1.00 95.44 208 VAL A C 1
ATOM 1659 O O . VAL A 1 208 ? -12.428 -8.299 -0.921 1.00 95.44 208 VAL A O 1
ATOM 1662 N N . PRO A 1 209 ? -10.546 -9.190 -0.068 1.00 91.88 209 PRO A N 1
ATOM 1663 C CA . PRO A 1 209 ? -10.068 -9.699 -1.335 1.00 91.88 209 PRO A CA 1
ATOM 1664 C C . PRO A 1 209 ? -10.991 -10.767 -1.915 1.00 91.88 209 PRO A C 1
ATOM 1666 O O . PRO A 1 209 ? -11.585 -11.576 -1.191 1.00 91.88 209 PRO A O 1
ATOM 1669 N N . PRO A 1 210 ? -11.049 -10.864 -3.253 1.00 88.44 210 PRO A N 1
ATOM 1670 C CA . PRO A 1 210 ? -11.547 -12.069 -3.889 1.00 88.44 210 PRO A CA 1
ATOM 1671 C C . PRO A 1 210 ? -10.613 -13.249 -3.576 1.00 88.44 210 PRO A C 1
ATOM 1673 O O . PRO A 1 210 ? -9.483 -13.093 -3.122 1.00 88.44 210 PRO A O 1
ATOM 1676 N N . ARG A 1 211 ? -11.074 -14.471 -3.844 1.00 82.06 211 ARG A N 1
ATOM 1677 C CA . ARG A 1 211 ? -10.277 -15.671 -3.561 1.00 82.06 211 ARG A CA 1
ATOM 1678 C C . ARG A 1 211 ? -9.003 -15.724 -4.409 1.00 82.06 211 ARG A C 1
ATOM 1680 O O . ARG A 1 211 ? -9.070 -15.567 -5.627 1.00 82.06 211 ARG A O 1
ATOM 1687 N N . GLY A 1 212 ? -7.902 -16.120 -3.774 1.00 80.19 212 G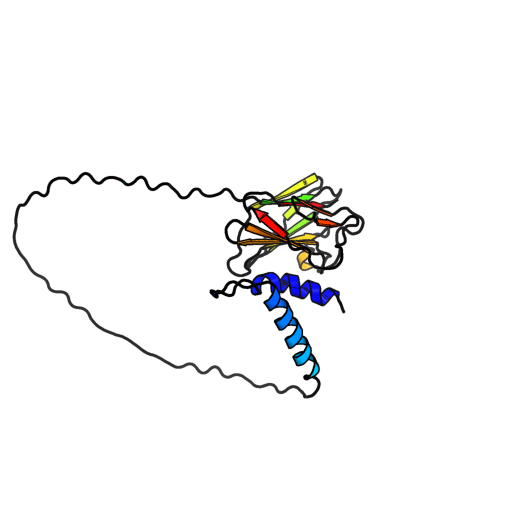LY A N 1
ATOM 1688 C CA . GLY A 1 212 ? -6.622 -16.388 -4.429 1.00 80.19 212 GLY A CA 1
ATOM 1689 C C . GLY A 1 212 ? -5.711 -15.165 -4.538 1.00 80.19 212 GLY A C 1
ATOM 1690 O O . GLY A 1 212 ? -6.127 -14.028 -4.350 1.00 80.19 212 GLY A O 1
ATOM 1691 N N . SER A 1 213 ? -4.438 -15.420 -4.843 1.00 80.50 213 SER A N 1
ATOM 1692 C CA . SER A 1 213 ? -3.426 -14.369 -4.975 1.00 80.50 213 SER A CA 1
ATOM 1693 C C . SER A 1 213 ? -3.612 -13.568 -6.269 1.00 80.50 213 SER A C 1
ATOM 1695 O O . SER A 1 213 ? -3.847 -14.129 -7.344 1.00 80.50 213 SER A O 1
ATOM 1697 N N . GLN A 1 214 ? -3.484 -12.244 -6.169 1.00 88.25 214 GLN A N 1
ATOM 1698 C CA . GLN A 1 214 ? -3.634 -11.304 -7.281 1.00 88.25 214 GLN A CA 1
ATOM 1699 C C . GLN A 1 214 ? -2.305 -10.633 -7.634 1.00 88.25 214 GLN A C 1
ATOM 1701 O O . GLN A 1 214 ? -2.220 -9.414 -7.706 1.00 88.25 214 GLN A O 1
ATOM 1706 N N . VAL A 1 215 ? -1.264 -11.430 -7.871 1.00 93.12 215 VAL A N 1
ATOM 1707 C CA . VAL A 1 215 ? 0.062 -10.898 -8.216 1.00 93.12 215 VAL A CA 1
ATOM 1708 C C . VAL A 1 215 ? 0.056 -10.278 -9.604 1.00 93.12 215 VAL A C 1
ATOM 1710 O O . VAL A 1 215 ? -0.517 -10.829 -10.552 1.00 93.12 215 VAL A O 1
ATOM 1713 N N . ARG A 1 216 ? 0.688 -9.115 -9.714 1.00 95.50 216 ARG A N 1
ATOM 1714 C CA . ARG A 1 216 ? 0.786 -8.306 -10.928 1.00 95.50 216 ARG A CA 1
ATOM 1715 C C . ARG A 1 216 ? 2.185 -7.721 -11.049 1.00 95.50 216 ARG A C 1
ATOM 1717 O O . ARG A 1 216 ? 3.014 -7.869 -10.151 1.00 95.50 216 ARG A O 1
ATOM 1724 N N . MET A 1 217 ? 2.438 -7.061 -12.174 1.00 96.44 217 MET A N 1
ATOM 1725 C CA . MET A 1 217 ? 3.691 -6.365 -12.417 1.00 96.44 217 MET A CA 1
ATOM 1726 C C . MET A 1 217 ? 3.487 -5.094 -13.236 1.00 96.44 217 MET A C 1
ATOM 1728 O O . MET A 1 217 ? 2.558 -5.015 -14.039 1.00 96.44 217 MET A O 1
ATOM 1732 N N . LEU A 1 218 ? 4.356 -4.111 -13.023 1.00 96.38 218 LEU A N 1
ATOM 1733 C CA . LEU A 1 218 ? 4.424 -2.872 -13.797 1.00 96.38 218 LEU A CA 1
ATOM 1734 C C . LEU A 1 218 ? 5.874 -2.398 -13.931 1.00 96.38 218 LEU A C 1
ATOM 1736 O O . LEU A 1 218 ? 6.768 -2.912 -13.255 1.00 96.38 218 LEU A O 1
ATOM 1740 N N . ASP A 1 219 ? 6.095 -1.434 -14.820 1.00 97.25 219 ASP A N 1
ATOM 1741 C CA . ASP A 1 219 ? 7.394 -0.785 -14.987 1.00 97.25 219 ASP A CA 1
ATOM 1742 C C . ASP A 1 219 ? 7.767 0.018 -13.734 1.00 97.25 219 ASP A C 1
ATOM 1744 O O . ASP A 1 219 ? 6.962 0.788 -13.214 1.00 97.25 219 ASP A O 1
ATOM 1748 N N . ALA A 1 220 ? 9.001 -0.142 -13.261 1.00 96.88 220 ALA A N 1
ATOM 1749 C CA . ALA A 1 220 ? 9.459 0.414 -11.995 1.00 96.88 220 ALA A CA 1
ATOM 1750 C C . ALA A 1 220 ? 9.508 1.945 -11.941 1.00 96.88 220 ALA A C 1
ATOM 1752 O O . ALA A 1 220 ? 9.746 2.480 -10.864 1.00 96.88 220 ALA A O 1
ATOM 1753 N N . THR A 1 221 ? 9.285 2.652 -13.051 1.00 97.50 221 THR A N 1
ATOM 1754 C CA . THR A 1 221 ? 9.154 4.120 -13.093 1.00 97.50 221 THR A CA 1
ATOM 1755 C C . THR A 1 221 ? 7.735 4.613 -12.786 1.00 97.50 221 THR A C 1
ATOM 1757 O O . THR A 1 221 ? 7.524 5.811 -12.612 1.00 97.50 221 THR A O 1
ATOM 1760 N N . THR A 1 222 ? 6.749 3.712 -12.718 1.00 97.81 222 THR A N 1
ATOM 1761 C CA . THR A 1 222 ? 5.334 4.059 -12.520 1.00 97.81 222 THR A CA 1
ATOM 1762 C C . THR A 1 222 ? 4.932 3.913 -11.058 1.00 97.81 222 THR A C 1
ATOM 1764 O O . THR A 1 222 ? 5.064 2.833 -10.491 1.00 97.81 222 THR A O 1
ATOM 1767 N N . ASP A 1 223 ? 4.387 4.973 -10.461 1.00 98.50 223 ASP A N 1
ATOM 1768 C CA . ASP A 1 223 ? 3.846 4.923 -9.100 1.00 98.50 223 ASP A CA 1
ATOM 1769 C C . ASP A 1 223 ? 2.690 3.921 -8.982 1.00 98.50 223 ASP A C 1
ATOM 1771 O O . ASP A 1 223 ? 1.836 3.815 -9.865 1.00 98.50 223 ASP A O 1
ATOM 1775 N N . LEU A 1 224 ? 2.632 3.232 -7.845 1.00 98.38 224 LEU A N 1
ATOM 1776 C CA . LEU A 1 224 ? 1.574 2.300 -7.489 1.00 98.38 224 LEU A CA 1
ATOM 1777 C C . LEU A 1 224 ? 0.850 2.811 -6.245 1.00 98.38 224 LEU A C 1
ATOM 1779 O O . LEU A 1 224 ? 1.446 2.957 -5.178 1.00 98.38 224 LEU A O 1
ATOM 1783 N N . ILE A 1 225 ? -0.440 3.094 -6.390 1.00 98.75 225 ILE A N 1
ATOM 1784 C CA . ILE A 1 225 ? -1.250 3.811 -5.409 1.00 98.75 225 ILE A CA 1
ATOM 1785 C C . ILE A 1 225 ? -2.302 2.869 -4.829 1.00 98.75 225 ILE A C 1
ATOM 1787 O O . ILE A 1 225 ? -3.280 2.519 -5.495 1.00 98.75 225 ILE A O 1
ATOM 1791 N N . LEU A 1 226 ? -2.114 2.494 -3.565 1.00 98.81 226 LEU A N 1
ATOM 1792 C CA . LEU A 1 226 ? -3.144 1.895 -2.727 1.00 98.81 226 LEU A CA 1
ATOM 1793 C C . LEU A 1 226 ? -4.070 3.004 -2.221 1.00 98.81 226 LEU A C 1
ATOM 1795 O O . LEU A 1 226 ? -3.613 3.904 -1.523 1.00 98.81 226 LEU A O 1
ATOM 1799 N N . THR A 1 227 ? -5.360 2.936 -2.524 1.00 98.88 227 THR A N 1
ATOM 1800 C CA . THR A 1 227 ? -6.385 3.815 -1.938 1.00 98.88 227 THR A CA 1
ATOM 1801 C C . THR A 1 227 ? -7.291 2.994 -1.030 1.00 98.88 227 THR A C 1
ATOM 1803 O O . THR A 1 227 ? -7.744 1.926 -1.445 1.00 98.88 227 THR A O 1
ATOM 1806 N N . VAL A 1 228 ? -7.520 3.482 0.192 1.00 98.81 228 VAL A N 1
ATOM 1807 C CA . VAL A 1 228 ? -8.411 2.871 1.191 1.00 98.81 228 VAL A CA 1
ATOM 1808 C C . VAL A 1 228 ? -9.472 3.877 1.631 1.00 98.81 228 VAL A C 1
ATOM 1810 O O . VAL A 1 228 ? -9.124 5.024 1.947 1.00 98.81 228 VAL A O 1
ATOM 1813 N N . CYS A 1 229 ? -10.727 3.414 1.655 1.00 97.56 229 CYS A N 1
ATOM 1814 C CA . CYS A 1 229 ? -11.926 4.251 1.689 1.00 97.56 229 CYS A CA 1
ATOM 1815 C C . CYS A 1 229 ? -11.923 5.337 0.572 1.00 97.56 229 CYS A C 1
ATOM 1817 O O . CYS A 1 229 ? -12.782 6.236 0.623 1.00 97.56 229 CYS A O 1
#

Organism: Aspergillus calidoustus (NCBI:txid454130)

Sequence (229 aa):
MNKYKEAVDVLEFGRYWNRPSKTSFSVGNIYNYLHNKHSALKQEKTTPFQSTKMHFNLTNFLTITSALAAPFGIG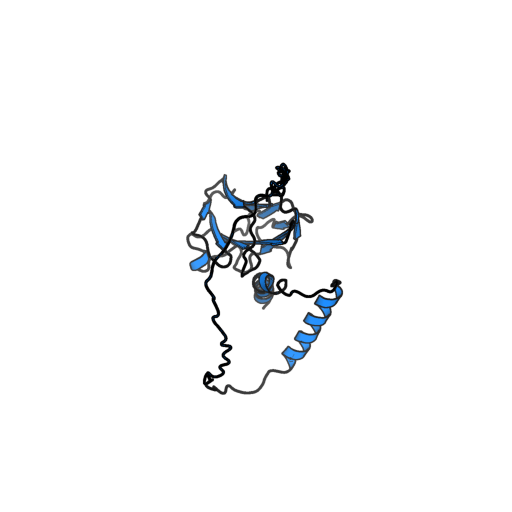ANNRHHPAKMTELKTMQMAPNETALGHAVVSNRCNIPIFLWSVGENISQQNTVQPNHTYSELFRRDPKTGGIAIKITTVRDGLYTSAPQTVFAYNLVENLVWYDLSDVFGDPFMGEFVSLLPSEPAIRWEEGVPPRGSQVRMLDATTDLILTVC

Foldseek 3Di:
DPLVVVVCCVQCVLVPPPDDDDDDDDPVPVVVVVVVVVVVVVPPPDDDDDDDDDDDDDDDDDDDDDDDDDDDDDDDDDDDDDPDDPPPPPPPPDPPPQQFAKAKEFAQDQAWKWKWKDDVDIDPIDIAHHRGMDIDGDDARPRSQKIWIWMARDVVCVVVLGFTKIWIWGDDPFKIKTWIDRSSHQRQAQWKKWKPDFVVTFIDRRSHGDPDTDIGMDGRRDYIYIYID

Solvent-accessible surface area (backbone atoms only — not comparable to full-atom values): 14169 Å² total; per-residue (Å²): 136,62,62,66,56,58,47,47,50,69,67,43,58,41,62,74,73,75,68,92,67,98,64,94,79,65,85,70,61,64,59,61,54,60,57,56,53,62,61,59,73,72,70,79,84,87,85,83,92,77,93,75,88,82,82,88,83,89,85,83,89,86,87,88,88,87,81,91,85,87,83,88,81,88,87,80,91,77,94,73,88,76,79,87,74,80,79,78,78,75,79,75,75,72,80,80,77,74,69,62,16,31,48,30,41,36,31,52,32,96,51,56,36,30,32,32,52,34,47,83,57,70,54,71,81,43,76,33,45,52,76,33,68,48,73,44,70,67,56,59,26,94,81,35,40,25,34,34,38,39,35,21,66,42,84,67,17,90,81,70,73,42,33,25,39,34,47,33,38,28,49,53,93,65,32,31,37,35,38,70,45,41,74,60,35,57,57,43,60,76,29,39,31,36,41,38,81,50,83,80,68,48,67,14,78,45,24,51,78,70,92,73,88,63,74,44,72,47,57,34,59,56,56,38,38,37,39,37,77

Radius of gyration: 27.65 Å; Cα contacts (8 Å, |Δi|>4): 361; chains: 1; bounding box: 89×57×48 Å